Protein AF-0000000068982075 (afdb_homodimer)

pLDDT: mean 95.76, std 4.37, range [73.31, 98.88]

Organism: NCBI:txid743974

Solvent-accessible surface area (backbone atoms only — not comparable to full-atom values): 13706 Å² total; per-residue (Å²): 121,46,76,77,44,75,42,38,13,41,17,34,56,23,47,74,20,39,30,35,41,74,84,48,91,55,70,41,48,26,29,50,85,87,65,81,60,88,57,46,32,39,59,53,31,46,15,40,20,41,16,30,41,42,40,40,28,36,53,56,48,28,58,76,68,72,50,64,58,50,59,39,24,36,15,35,29,31,40,28,37,45,83,92,74,38,48,41,51,34,36,36,41,38,38,39,34,27,80,55,86,73,53,71,66,58,50,49,52,51,53,56,52,21,49,72,45,12,40,62,44,50,28,22,59,94,52,34,61,66,47,78,49,68,49,76,96,121,45,76,77,46,76,40,38,12,42,18,33,56,22,46,73,19,39,29,36,41,73,84,49,91,55,69,41,47,27,29,51,85,88,65,81,61,88,56,45,32,38,60,54,30,46,15,41,19,40,16,30,40,42,41,40,28,38,54,55,47,29,58,77,68,74,50,64,57,50,58,38,24,34,15,35,28,31,40,28,38,46,85,92,75,39,49,42,52,34,36,36,40,39,38,39,35,26,81,54,86,72,53,69,68,56,52,48,51,51,53,57,53,20,48,70,45,11,40,61,44,49,29,23,57,94,52,35,60,66,47,80,49,69,48,78,96

Sequence (274 aa):
MAQIYSTTATAIGARNGTASLSDNATTFNLVSPGSGKDGVNPEQLFAVGYGACFDGALGLVKKAEGASFDSEVQVTINLSKEGDDNFFLSGNIHVIAKNTDIDADTLTRIVEKTHHVCPYSKAVAGNVDITLSSEIQMAQIYSTTATAIGARNGTASLSDNATTFNLVSPGSGKDGVNPEQLFAVGYGACFDGALGLVKKAEGASFDSEVQVTINLSKEGDDNFFLSGNIHVIAKNTDIDADTLTRIVEKTHHVCPYSKAVAGNVDITLSSEIQ

Foldseek 3Di:
DDDDDDWDKDWDDAQQTKMAIDVDGDMFGHHDPPPPDPTDYPQRVLFVVQQVLLVVLLVVLCVVVVWDWDKDKGKHKDWDDDPDPRIAIEIEIEIETEDTDDDQVVVVVSSVVSLVRGPSSVVCPPPYHYYYYYDYD/DDDDDDWDKDWDDAQQTKMAIDVDGDMFGHHDPPPPDPTDYPQRVLFVVQQVLLVVLLVVLCVVVVWDWDKDKGKHKDWDDDPDPRIAIEIEIEIETEDTDDDQVVVVVSSVVSLVRGPSSVVCPPPYHYYYYYDYD

InterPro domains:
  IPR003718 OsmC/Ohr conserved domain [PF02566] (37-132)
  IPR015946 K homology domain-like, alpha/beta [G3DSA:3.30.300.20] (1-136)
  IPR019953 Organic hydroperoxide resistance protein famiy [PTHR33797] (1-134)
  IPR019953 Organic hydroperoxide resistance protein famiy [TIGR03561] (4-133)
  IPR036102 OsmC/Ohr superfamily [SSF82784] (1-135)

Structure (mmCIF, N/CA/C/O backbone):
data_AF-0000000068982075-model_v1
#
loop_
_entity.id
_entity.type
_entity.pdbx_description
1 polymer 'OsmC family protein'
#
loop_
_atom_site.group_PDB
_atom_site.id
_atom_site.type_symbol
_atom_site.label_atom_id
_atom_site.label_alt_id
_atom_site.label_comp_id
_atom_site.label_asym_id
_atom_site.label_entity_id
_atom_site.label_seq_id
_atom_site.pdbx_PDB_ins_code
_atom_site.Cartn_x
_atom_site.Cartn_y
_atom_site.Cartn_z
_atom_site.occupancy
_atom_site.B_iso_or_equiv
_atom_site.auth_seq_id
_atom_site.auth_comp_id
_atom_site.auth_asym_id
_atom_site.auth_atom_id
_atom_site.pdbx_PDB_model_num
ATOM 1 N N . MET A 1 1 ? 21.766 -5.512 5.773 1 73.31 1 MET A N 1
ATOM 2 C CA . MET A 1 1 ? 20.594 -5.105 4.988 1 73.31 1 MET A CA 1
ATOM 3 C C . MET A 1 1 ? 20.969 -4.059 3.951 1 73.31 1 MET A C 1
ATOM 5 O O . MET A 1 1 ? 21.656 -3.076 4.27 1 73.31 1 MET A O 1
ATOM 9 N N . ALA A 1 2 ? 20.844 -4.477 2.711 1 87.62 2 ALA A N 1
ATOM 10 C CA . ALA A 1 2 ? 21.203 -3.545 1.642 1 87.62 2 ALA A CA 1
ATOM 11 C C . ALA A 1 2 ? 19.953 -2.939 1.003 1 87.62 2 ALA A C 1
ATOM 13 O O . ALA A 1 2 ? 19.016 -3.66 0.652 1 87.62 2 ALA A O 1
ATOM 14 N N . GLN A 1 3 ? 19.906 -1.597 0.946 1 93.19 3 GLN A N 1
ATOM 15 C CA . GLN A 1 3 ? 18.844 -0.908 0.219 1 93.19 3 GLN A CA 1
ATOM 16 C C . GLN A 1 3 ? 19.016 -1.07 -1.289 1 93.19 3 GLN A C 1
ATOM 18 O O . GLN A 1 3 ? 20.031 -0.66 -1.851 1 93.19 3 GLN A O 1
ATOM 23 N N . ILE A 1 4 ? 18.031 -1.597 -1.982 1 93.56 4 ILE A N 1
ATOM 24 C CA . ILE A 1 4 ? 18.219 -1.893 -3.398 1 93.56 4 ILE A CA 1
ATOM 25 C C . ILE A 1 4 ? 17.344 -0.955 -4.238 1 93.56 4 ILE A C 1
ATOM 27 O O . ILE A 1 4 ? 17.547 -0.833 -5.449 1 93.56 4 ILE A O 1
ATOM 31 N N . TYR A 1 5 ? 16.469 -0.315 -3.619 1 96.31 5 TYR A N 1
ATOM 32 C CA . TYR A 1 5 ? 15.617 0.635 -4.336 1 96.31 5 TYR A CA 1
ATOM 33 C C . TYR A 1 5 ? 14.992 1.639 -3.375 1 96.31 5 TYR A C 1
ATOM 35 O O . TYR A 1 5 ? 14.75 1.325 -2.207 1 96.31 5 TYR A O 1
ATOM 43 N N . SER A 1 6 ? 14.758 2.916 -3.898 1 97.56 6 SER A N 1
ATOM 44 C CA . SER A 1 6 ? 14.086 3.961 -3.133 1 97.56 6 SER A CA 1
ATOM 45 C C . SER A 1 6 ? 13.234 4.852 -4.035 1 97.56 6 SER A C 1
ATOM 47 O O . SER A 1 6 ? 13.633 5.168 -5.156 1 97.56 6 SER A O 1
ATOM 49 N N . THR A 1 7 ? 12.133 5.238 -3.521 1 97.81 7 THR A N 1
ATOM 50 C CA . THR A 1 7 ? 11.258 6.172 -4.219 1 97.81 7 THR A CA 1
ATOM 51 C C . THR A 1 7 ? 10.562 7.105 -3.232 1 97.81 7 THR A C 1
ATOM 53 O O . THR A 1 7 ? 10.398 6.762 -2.059 1 97.81 7 THR A O 1
ATOM 56 N N . THR A 1 8 ? 10.164 8.289 -3.715 1 98.44 8 THR A N 1
ATOM 57 C CA . THR A 1 8 ? 9.461 9.258 -2.883 1 98.44 8 THR A CA 1
ATOM 58 C C . THR A 1 8 ? 8.227 9.789 -3.598 1 98.44 8 THR A C 1
ATOM 60 O O . THR A 1 8 ? 8.289 10.148 -4.777 1 98.44 8 THR A O 1
ATOM 63 N N . ALA A 1 9 ? 7.176 9.789 -2.885 1 98.5 9 ALA A N 1
ATOM 64 C CA . ALA A 1 9 ? 5.934 10.406 -3.354 1 98.5 9 ALA A CA 1
ATOM 65 C C . ALA A 1 9 ? 5.605 11.664 -2.549 1 98.5 9 ALA A C 1
ATOM 67 O O . ALA A 1 9 ? 5.875 11.719 -1.346 1 98.5 9 ALA A O 1
ATOM 68 N N . THR A 1 10 ? 5.016 12.625 -3.209 1 98.62 10 THR A N 1
ATOM 69 C CA . THR A 1 10 ? 4.492 13.82 -2.561 1 98.62 10 THR A CA 1
ATOM 70 C C . THR A 1 10 ? 2.984 13.93 -2.766 1 98.62 10 THR A C 1
ATOM 72 O O . THR A 1 10 ? 2.51 13.969 -3.902 1 98.62 10 THR A O 1
ATOM 75 N N . ALA A 1 11 ? 2.285 13.961 -1.704 1 98.25 11 ALA A N 1
ATOM 7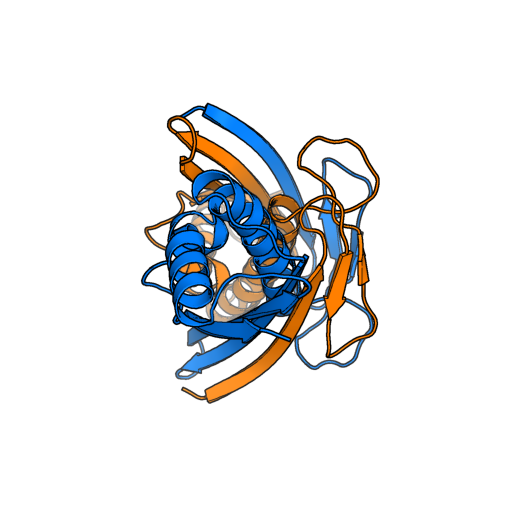6 C CA . ALA A 1 11 ? 0.83 14.086 -1.746 1 98.25 11 ALA A CA 1
ATOM 77 C C . ALA A 1 11 ? 0.378 15.438 -1.193 1 98.25 11 ALA A C 1
ATOM 79 O O . ALA A 1 11 ? 0.852 15.875 -0.143 1 98.25 11 ALA A O 1
ATOM 80 N N . ILE A 1 12 ? -0.528 16.031 -1.883 1 97 12 ILE A N 1
ATOM 81 C CA . ILE A 1 12 ? -1.128 17.312 -1.492 1 97 12 ILE A CA 1
ATOM 82 C C . ILE A 1 12 ? -2.641 17.25 -1.691 1 97 12 ILE A C 1
ATOM 84 O O . ILE A 1 12 ? -3.117 16.812 -2.744 1 97 12 ILE A O 1
ATOM 88 N N . GLY A 1 13 ? -3.359 17.594 -0.656 1 93.75 13 GLY A N 1
ATOM 89 C CA . GLY A 1 13 ? -4.797 17.766 -0.812 1 93.75 13 GLY A CA 1
ATOM 90 C C . GLY A 1 13 ? -5.574 16.5 -0.494 1 93.75 13 GLY A C 1
ATOM 91 O O . GLY A 1 13 ? -6.75 16.391 -0.849 1 93.75 13 GLY A O 1
ATOM 92 N N . ALA A 1 14 ? -4.938 15.562 0.055 1 88 14 ALA A N 1
ATOM 93 C CA . ALA A 1 14 ? -5.543 14.32 0.537 1 88 14 ALA A CA 1
ATOM 94 C C . ALA A 1 14 ? -6.461 13.711 -0.519 1 88 14 ALA A C 1
ATOM 96 O O . ALA A 1 14 ? -6.051 13.508 -1.663 1 88 14 ALA A O 1
ATOM 97 N N . ARG A 1 15 ? -7.723 13.5 -0.192 1 82.81 15 ARG A N 1
ATOM 98 C CA . ARG A 1 15 ? -8.664 12.734 -1.007 1 82.81 15 ARG A CA 1
ATOM 99 C C . ARG A 1 15 ? -9.242 13.586 -2.125 1 82.81 15 ARG A C 1
ATOM 101 O O . ARG A 1 15 ? -10.047 13.109 -2.93 1 82.81 15 ARG A O 1
ATOM 108 N N . ASN A 1 16 ? -8.852 14.773 -2.182 1 86.25 16 ASN A N 1
ATOM 109 C CA . ASN A 1 16 ? -9.203 15.664 -3.283 1 86.25 16 ASN A CA 1
ATOM 110 C C . ASN A 1 16 ? -7.965 16.312 -3.893 1 86.25 16 ASN A C 1
ATOM 112 O O . ASN A 1 16 ? -8.023 17.453 -4.348 1 86.25 16 ASN A O 1
ATOM 116 N N . GLY A 1 17 ? -6.945 15.633 -3.783 1 96 17 GLY A N 1
ATOM 117 C CA . GLY A 1 17 ? -5.672 16.219 -4.188 1 96 17 GLY A CA 1
ATOM 118 C C . GLY A 1 17 ? -4.957 15.391 -5.242 1 96 17 GLY A C 1
ATOM 119 O O . GLY A 1 17 ? -5.594 14.773 -6.098 1 96 17 GLY A O 1
ATOM 120 N N . THR A 1 18 ? -3.662 15.617 -5.242 1 97.5 18 THR A N 1
ATOM 121 C CA . THR A 1 18 ? -2.793 14.93 -6.191 1 97.5 18 THR A CA 1
ATOM 122 C C . THR A 1 18 ? -1.556 14.375 -5.484 1 97.5 18 THR A C 1
ATOM 124 O O . THR A 1 18 ? -1.225 14.805 -4.379 1 97.5 18 THR A O 1
ATOM 127 N N . ALA A 1 19 ? -1.008 13.391 -6.086 1 97.81 19 ALA A N 1
ATOM 128 C CA . ALA A 1 19 ? 0.291 12.875 -5.664 1 97.81 19 ALA A CA 1
ATOM 129 C C . ALA A 1 19 ? 1.226 12.695 -6.855 1 97.81 19 ALA A C 1
ATOM 131 O O . ALA A 1 19 ? 0.774 12.422 -7.973 1 97.81 19 ALA A O 1
ATOM 132 N N . SER A 1 20 ? 2.494 12.883 -6.59 1 97.62 20 SER A N 1
ATOM 133 C CA . SER A 1 20 ? 3.5 12.727 -7.637 1 97.62 20 SER A CA 1
ATOM 134 C C . SER A 1 20 ? 4.699 11.93 -7.133 1 97.62 20 SER A C 1
ATOM 136 O O . SER A 1 20 ? 4.965 11.891 -5.93 1 97.62 20 SER A O 1
ATOM 138 N N . LEU A 1 21 ? 5.375 11.344 -8.062 1 96.75 21 LEU A N 1
ATOM 139 C CA . LEU A 1 21 ? 6.59 10.594 -7.766 1 96.75 21 LEU A CA 1
ATOM 140 C C . LEU A 1 21 ? 7.832 11.406 -8.125 1 96.75 21 LEU A C 1
ATOM 142 O O . LEU A 1 21 ? 7.828 12.148 -9.102 1 96.75 21 LEU A O 1
ATOM 146 N N . SER A 1 22 ? 8.867 11.227 -7.387 1 92.69 22 SER A N 1
ATOM 147 C CA . SER A 1 22 ? 10.102 11.961 -7.637 1 92.69 22 SER A CA 1
ATOM 148 C C . SER A 1 22 ? 10.938 11.289 -8.719 1 92.69 22 SER A C 1
ATOM 150 O O . SER A 1 22 ? 11.758 11.938 -9.375 1 92.69 22 SER A O 1
ATOM 152 N N . ASP A 1 23 ? 10.789 9.992 -8.836 1 90.69 23 ASP A N 1
ATOM 153 C CA . ASP A 1 23 ? 11.727 9.242 -9.672 1 90.69 23 ASP A CA 1
ATOM 154 C C . ASP A 1 23 ? 11.125 8.953 -11.047 1 90.69 23 ASP A C 1
ATOM 156 O O . ASP A 1 23 ? 11.742 8.297 -11.883 1 90.69 23 ASP A O 1
ATOM 160 N N . ASN A 1 24 ? 9.922 9.422 -11.258 1 84.19 24 ASN A N 1
ATOM 161 C CA . ASN A 1 24 ? 9.344 9.461 -12.602 1 84.19 24 ASN A CA 1
ATOM 162 C C . ASN A 1 24 ? 8.289 10.547 -12.727 1 84.19 24 ASN A C 1
ATOM 164 O O . ASN A 1 24 ? 8.016 11.273 -11.773 1 84.19 24 ASN A O 1
ATOM 168 N N . ALA A 1 25 ? 7.703 10.805 -13.852 1 83.19 25 ALA A N 1
ATOM 169 C CA . ALA A 1 25 ? 6.828 11.945 -14.109 1 83.19 25 ALA A CA 1
ATOM 170 C C . ALA A 1 25 ? 5.367 11.594 -13.836 1 83.19 25 ALA A C 1
ATOM 172 O O . ALA A 1 25 ? 4.461 12.336 -14.211 1 83.19 25 ALA A O 1
ATOM 173 N N . THR A 1 26 ? 5.164 10.523 -13.172 1 91.62 26 THR A N 1
ATOM 174 C CA . THR A 1 26 ? 3.789 10.07 -12.969 1 91.62 26 THR A CA 1
ATOM 175 C C . THR A 1 26 ? 3.117 10.875 -11.859 1 91.62 26 THR A C 1
ATOM 177 O O . THR A 1 26 ? 3.723 11.141 -10.812 1 91.62 26 THR A O 1
ATOM 180 N N . THR A 1 27 ? 1.917 11.289 -12.148 1 95.31 27 THR A N 1
ATOM 181 C CA . THR A 1 27 ? 1.056 11.961 -11.188 1 95.31 27 THR A CA 1
ATOM 182 C C . THR A 1 27 ? -0.263 11.211 -11.023 1 95.31 27 THR A C 1
ATOM 184 O O . THR A 1 27 ? -0.741 10.578 -11.961 1 95.31 27 THR A O 1
ATOM 187 N N . PHE A 1 28 ? -0.78 11.32 -9.852 1 96.69 28 PHE A N 1
ATOM 188 C CA . PHE A 1 28 ? -2.035 10.656 -9.523 1 96.69 28 PHE A CA 1
ATOM 189 C C . PHE A 1 28 ? -3.078 11.656 -9.055 1 96.69 28 PHE A C 1
ATOM 191 O O . PHE A 1 28 ? -2.809 12.477 -8.172 1 96.69 28 PHE A O 1
ATOM 198 N N . ASN A 1 29 ? -4.238 11.586 -9.711 1 96.75 29 ASN A N 1
ATOM 199 C CA . ASN A 1 29 ? -5.402 12.242 -9.125 1 96.75 29 ASN A CA 1
ATOM 200 C C . ASN A 1 29 ? -5.992 11.43 -7.977 1 96.75 29 ASN A C 1
ATOM 202 O O . ASN A 1 29 ? -6.324 10.258 -8.148 1 96.75 29 ASN A O 1
ATOM 206 N N . LEU A 1 30 ? -6.082 12.07 -6.863 1 96.88 30 LEU A N 1
ATOM 207 C CA . LEU A 1 30 ? -6.582 11.367 -5.684 1 96.88 30 LEU A CA 1
ATOM 208 C C . LEU A 1 30 ? -8.047 11.719 -5.426 1 96.88 30 LEU A C 1
ATOM 210 O O . LEU A 1 30 ? -8.43 12.891 -5.48 1 96.88 30 LEU A O 1
ATOM 214 N N . VAL A 1 31 ? -8.812 10.68 -5.133 1 95.69 31 VAL A N 1
ATOM 215 C CA . VAL A 1 31 ? -10.234 10.883 -4.883 1 95.69 31 VAL A CA 1
ATOM 216 C C . VAL A 1 31 ? -10.672 10.039 -3.689 1 95.69 31 VAL A C 1
ATOM 218 O O . VAL A 1 31 ? -9.984 9.094 -3.301 1 95.69 31 VAL A O 1
ATOM 221 N N . SER A 1 32 ? -11.789 10.352 -3.084 1 94.56 32 SER A N 1
ATOM 222 C CA . SER A 1 32 ? -12.32 9.617 -1.941 1 94.56 32 SER A CA 1
ATOM 223 C C . SER A 1 32 ? -12.812 8.234 -2.355 1 94.56 32 SER A C 1
ATOM 225 O O . SER A 1 32 ? -13.383 8.07 -3.438 1 94.56 32 SER A O 1
ATOM 227 N N . PRO A 1 33 ? -12.656 7.309 -1.472 1 92.62 33 PRO A N 1
ATOM 228 C CA . PRO A 1 33 ? -13.234 5.992 -1.757 1 92.62 33 PRO A CA 1
ATOM 229 C C . PRO A 1 33 ? -14.734 6.059 -2.064 1 92.62 33 PRO A C 1
ATOM 231 O O . PRO A 1 33 ? -15.484 6.711 -1.338 1 92.62 33 PRO A O 1
ATOM 234 N N . GLY A 1 34 ? -15.102 5.418 -3.174 1 89.69 34 GLY A N 1
ATOM 235 C CA . GLY A 1 34 ? -16.516 5.316 -3.516 1 89.69 34 GLY A CA 1
ATOM 236 C C . GLY A 1 34 ? -17.062 6.578 -4.152 1 89.69 34 GLY A C 1
ATOM 237 O O . GLY A 1 34 ? -18.266 6.684 -4.387 1 89.69 34 GLY A O 1
ATOM 238 N N . SER A 1 35 ? -16.281 7.539 -4.441 1 90.06 35 SER A N 1
ATOM 239 C CA . SER A 1 35 ? -16.75 8.82 -4.941 1 90.06 35 SER A CA 1
ATOM 240 C C . SER A 1 35 ? -17.234 8.703 -6.383 1 90.06 35 SER A C 1
ATOM 242 O O . SER A 1 35 ? -18.016 9.547 -6.859 1 90.06 35 SER A O 1
ATOM 244 N N . GLY A 1 36 ? -16.703 7.707 -7.086 1 87.06 36 GLY A N 1
ATOM 245 C CA . GLY A 1 36 ? -17.031 7.547 -8.492 1 87.06 36 GLY A CA 1
ATOM 246 C C . GLY A 1 36 ? -16.297 8.508 -9.398 1 87.06 36 GLY A C 1
ATOM 247 O O . GLY A 1 36 ? -16.453 8.469 -10.617 1 87.06 36 GLY A O 1
ATOM 248 N N . LYS A 1 37 ? -15.547 9.383 -8.82 1 90.88 37 LYS A N 1
ATOM 249 C CA . LYS A 1 37 ? -14.773 10.336 -9.594 1 90.88 37 LYS A CA 1
ATOM 250 C C . LYS A 1 37 ? -13.547 9.68 -10.219 1 90.88 37 LYS A C 1
ATOM 252 O O . LYS A 1 37 ? -13.109 8.617 -9.766 1 90.88 37 LYS A O 1
ATOM 257 N N . ASP A 1 38 ? -13.086 10.359 -11.266 1 92.06 38 ASP A N 1
ATOM 258 C CA . ASP A 1 38 ? -11.875 9.859 -11.914 1 92.06 38 ASP A CA 1
ATOM 259 C C . ASP A 1 38 ? -10.648 10.062 -11.031 1 92.06 38 ASP A C 1
ATOM 261 O O . ASP A 1 38 ? -10.406 11.172 -10.547 1 92.06 38 ASP A O 1
ATOM 265 N N . GLY A 1 39 ? -9.938 9.031 -10.82 1 95 39 GLY A N 1
ATOM 266 C CA . GLY A 1 39 ? -8.773 9.039 -9.961 1 95 39 GLY A CA 1
ATOM 267 C C . GLY A 1 39 ? -8.617 7.758 -9.156 1 95 39 GLY A C 1
ATOM 268 O O . GLY A 1 39 ? -9.266 6.754 -9.453 1 95 39 GLY A O 1
ATOM 269 N N . VAL A 1 40 ? -7.684 7.809 -8.242 1 96.5 40 VAL A N 1
ATOM 270 C CA . VAL A 1 40 ? -7.426 6.629 -7.426 1 96.5 40 VAL A CA 1
ATOM 271 C C . VAL A 1 40 ? -7.395 7.023 -5.949 1 96.5 40 VAL A C 1
ATOM 273 O O . VAL A 1 40 ? -7.301 8.211 -5.617 1 96.5 40 VAL A O 1
ATOM 276 N N . ASN A 1 41 ? -7.582 6.074 -5.102 1 96.94 41 ASN A N 1
ATOM 277 C CA . ASN A 1 41 ? -7.508 6.266 -3.658 1 96.94 41 ASN A CA 1
ATOM 278 C C . ASN A 1 41 ? -6.527 5.289 -3.014 1 96.94 41 ASN A C 1
ATOM 280 O O . ASN A 1 41 ? -6.02 4.383 -3.676 1 96.94 41 ASN A O 1
ATOM 284 N N . PRO A 1 42 ? -6.195 5.496 -1.746 1 97.44 42 PRO A N 1
ATOM 285 C CA . PRO A 1 42 ? -5.164 4.684 -1.093 1 97.44 42 PRO A CA 1
ATOM 286 C C . PRO A 1 42 ? -5.492 3.191 -1.112 1 97.44 42 PRO A C 1
ATOM 288 O O . PRO A 1 42 ? -4.598 2.363 -1.299 1 97.44 42 PRO A O 1
ATOM 291 N N . GLU A 1 43 ? -6.734 2.811 -0.928 1 97.69 43 GLU A N 1
ATOM 292 C CA . GLU A 1 43 ? -7.117 1.4 -0.906 1 97.69 43 GLU A CA 1
ATOM 293 C C . GLU A 1 43 ? -6.883 0.745 -2.264 1 97.69 43 GLU A C 1
ATOM 295 O O . GLU A 1 43 ? -6.395 -0.386 -2.338 1 97.69 43 GLU A O 1
ATOM 300 N N . GLN A 1 44 ? -7.242 1.471 -3.326 1 98 44 GLN A N 1
ATOM 301 C CA . GLN A 1 44 ? -7 0.981 -4.68 1 98 44 GLN A CA 1
ATOM 302 C C . GLN A 1 44 ? -5.508 0.811 -4.945 1 98 44 GLN A C 1
ATOM 304 O O . GLN A 1 44 ? -5.082 -0.208 -5.492 1 98 44 GLN A O 1
ATOM 309 N N . LEU A 1 45 ? -4.738 1.799 -4.59 1 97.88 45 LEU A N 1
ATOM 310 C CA . LEU A 1 45 ? -3.293 1.746 -4.785 1 97.88 45 LEU A CA 1
ATOM 311 C C . LEU A 1 45 ? -2.678 0.607 -3.98 1 97.88 45 LEU A C 1
ATOM 313 O O . LEU A 1 45 ? -1.738 -0.047 -4.438 1 97.88 45 LEU A O 1
ATOM 317 N N . PHE A 1 46 ? -3.176 0.34 -2.77 1 98.56 46 PHE A N 1
ATOM 318 C CA . PHE A 1 46 ? -2.729 -0.782 -1.953 1 98.56 46 PHE A CA 1
ATOM 319 C C . PHE A 1 46 ? -3.012 -2.107 -2.652 1 98.56 46 PHE A C 1
ATOM 321 O O . PHE A 1 46 ? -2.145 -2.98 -2.709 1 98.56 46 PHE A O 1
ATOM 328 N N . ALA A 1 47 ? -4.219 -2.227 -3.217 1 98.62 47 ALA A N 1
ATOM 329 C CA . ALA A 1 47 ? -4.609 -3.459 -3.9 1 98.62 47 ALA A CA 1
ATOM 330 C C . ALA A 1 47 ? -3.719 -3.721 -5.113 1 98.62 47 ALA A C 1
ATOM 332 O O . ALA A 1 47 ? -3.232 -4.836 -5.301 1 98.62 47 ALA A O 1
ATOM 333 N N . VAL A 1 48 ? -3.506 -2.703 -5.902 1 98.12 48 VAL A N 1
ATOM 334 C CA . VAL A 1 48 ? -2.705 -2.84 -7.117 1 98.12 48 VAL A CA 1
ATOM 335 C C . VAL A 1 48 ? -1.263 -3.182 -6.75 1 98.12 48 VAL A C 1
ATOM 337 O O . VAL A 1 48 ? -0.677 -4.113 -7.309 1 98.12 48 VAL A O 1
ATOM 340 N N . GLY A 1 49 ? -0.69 -2.434 -5.816 1 97.94 49 GLY A N 1
ATOM 341 C CA . GLY A 1 49 ? 0.679 -2.684 -5.395 1 97.94 49 GLY A CA 1
ATOM 342 C C . GLY A 1 49 ? 0.882 -4.07 -4.812 1 97.94 49 GLY A C 1
ATOM 343 O O . GLY A 1 49 ? 1.854 -4.754 -5.148 1 97.94 49 GLY A O 1
ATOM 344 N N . TYR A 1 50 ? -0.08 -4.484 -3.984 1 98.62 50 TYR A N 1
ATOM 345 C CA . TYR A 1 50 ? -0.017 -5.805 -3.363 1 98.62 50 TYR A CA 1
ATOM 346 C C . TYR A 1 50 ? -0.088 -6.906 -4.414 1 98.62 50 TYR A C 1
ATOM 348 O O . TYR A 1 50 ? 0.711 -7.844 -4.391 1 98.62 50 TYR A O 1
ATOM 356 N N . GLY A 1 51 ? -1.021 -6.766 -5.312 1 98.5 51 GLY A N 1
ATOM 357 C CA . GLY A 1 51 ? -1.131 -7.75 -6.375 1 98.5 51 GLY A CA 1
ATOM 358 C C . GLY A 1 51 ? 0.147 -7.902 -7.18 1 98.5 51 GLY A C 1
ATOM 359 O O . GLY A 1 51 ? 0.584 -9.023 -7.453 1 98.5 51 GLY A O 1
ATOM 360 N N . ALA A 1 52 ? 0.708 -6.805 -7.578 1 97.62 52 ALA A N 1
ATOM 361 C CA . ALA A 1 52 ? 1.942 -6.812 -8.359 1 97.62 52 ALA A CA 1
ATOM 362 C C . ALA A 1 52 ? 3.09 -7.434 -7.562 1 97.62 52 ALA A C 1
ATOM 364 O O . ALA A 1 52 ? 3.85 -8.25 -8.094 1 97.62 52 ALA A O 1
ATOM 365 N N . CYS A 1 53 ? 3.242 -7 -6.316 1 97.56 53 CYS A N 1
ATOM 366 C CA . CYS A 1 53 ? 4.301 -7.516 -5.453 1 97.56 53 CYS A CA 1
ATOM 367 C C . CYS A 1 53 ? 4.156 -9.023 -5.258 1 97.56 53 CYS A C 1
ATOM 369 O O . CYS A 1 53 ? 5.141 -9.758 -5.332 1 97.56 53 CYS A O 1
ATOM 371 N N . PHE A 1 54 ? 2.939 -9.453 -4.949 1 98.44 54 PHE A N 1
ATOM 372 C CA . PHE A 1 54 ? 2.664 -10.867 -4.73 1 98.44 54 PHE A CA 1
ATOM 373 C C . PHE A 1 54 ? 2.996 -11.688 -5.973 1 98.44 54 PHE A C 1
ATOM 375 O O . PHE A 1 54 ? 3.596 -12.758 -5.871 1 98.44 54 PHE A O 1
ATOM 382 N N . ASP A 1 55 ? 2.58 -11.188 -7.078 1 98 55 ASP A N 1
ATOM 383 C CA . ASP A 1 55 ? 2.846 -11.898 -8.328 1 98 55 ASP A CA 1
ATOM 384 C C . ASP A 1 55 ? 4.348 -12.023 -8.578 1 98 55 ASP A C 1
ATOM 386 O O . ASP A 1 55 ? 4.82 -13.055 -9.047 1 98 55 ASP A O 1
ATOM 390 N N . GLY A 1 56 ? 5.09 -10.945 -8.305 1 95.81 56 GLY A N 1
ATOM 391 C CA . GLY A 1 56 ? 6.539 -11.031 -8.383 1 95.81 56 GLY A CA 1
ATOM 392 C C . GLY A 1 56 ? 7.129 -12.07 -7.453 1 95.81 56 GLY A C 1
ATOM 393 O O . GLY A 1 56 ? 7.992 -12.859 -7.855 1 95.81 56 GLY A O 1
ATOM 394 N N . ALA A 1 57 ? 6.715 -12.047 -6.227 1 95.81 57 ALA A N 1
ATOM 395 C CA . ALA A 1 57 ? 7.168 -13.031 -5.246 1 95.81 57 ALA A CA 1
ATOM 396 C C . ALA A 1 57 ? 6.797 -14.445 -5.676 1 95.81 57 ALA A C 1
ATOM 398 O O . ALA A 1 57 ? 7.559 -15.391 -5.453 1 95.81 57 ALA A O 1
ATOM 399 N N . LEU A 1 58 ? 5.566 -14.562 -6.262 1 97.25 58 LEU A N 1
ATOM 400 C CA . LEU A 1 58 ? 5.141 -15.852 -6.797 1 97.25 58 LEU A CA 1
ATOM 401 C C . LEU A 1 58 ? 6.156 -16.391 -7.805 1 97.25 58 LEU A C 1
ATOM 403 O O . LEU A 1 58 ? 6.461 -17.578 -7.812 1 97.25 58 LEU A O 1
ATOM 407 N N . GLY A 1 59 ? 6.621 -15.5 -8.672 1 94.88 59 GLY A N 1
ATOM 408 C CA . GLY A 1 59 ? 7.648 -15.898 -9.617 1 94.88 59 GLY A CA 1
ATOM 409 C C . GLY A 1 59 ? 8.875 -16.5 -8.953 1 94.88 59 GLY A C 1
ATOM 410 O O . GLY A 1 59 ? 9.398 -17.516 -9.414 1 94.88 59 GLY A O 1
ATOM 411 N N . LEU A 1 60 ? 9.32 -15.906 -7.887 1 93.69 60 LEU A N 1
ATOM 412 C CA . LEU A 1 60 ? 10.484 -16.391 -7.148 1 93.69 60 LEU A CA 1
ATOM 413 C C . LEU A 1 60 ? 10.211 -17.75 -6.523 1 93.69 60 LEU A C 1
ATOM 415 O O . LEU A 1 60 ? 11.039 -18.656 -6.602 1 93.69 60 LEU A O 1
ATOM 419 N N . VAL A 1 61 ? 9.062 -17.891 -5.949 1 96.44 61 VAL A N 1
ATOM 420 C CA . VAL A 1 61 ? 8.719 -19.125 -5.246 1 96.44 61 VAL A CA 1
ATOM 421 C C . VAL A 1 61 ? 8.516 -20.25 -6.254 1 96.44 61 VAL A C 1
ATOM 423 O O . VAL A 1 61 ? 8.953 -21.375 -6.027 1 96.44 61 VAL A O 1
ATOM 426 N N . LYS A 1 62 ? 7.836 -19.922 -7.395 1 96.12 62 LYS A N 1
ATOM 427 C CA . LYS A 1 62 ? 7.664 -20.906 -8.461 1 96.12 62 LYS A CA 1
ATOM 428 C C . LYS A 1 62 ? 9.008 -21.484 -8.898 1 96.12 62 LYS A C 1
ATOM 430 O O . LYS A 1 62 ? 9.156 -22.703 -9.031 1 96.12 62 LYS A O 1
ATOM 435 N N . LYS A 1 63 ? 9.883 -20.578 -9.117 1 93.75 63 LYS A N 1
ATOM 436 C CA . LYS A 1 63 ? 11.203 -20.984 -9.57 1 93.75 63 LYS A CA 1
ATOM 437 C C . LYS A 1 63 ? 11.891 -21.875 -8.539 1 93.75 63 LYS A C 1
ATOM 439 O O . LYS A 1 63 ? 12.445 -22.922 -8.891 1 93.75 63 LYS A O 1
ATOM 444 N N . ALA A 1 64 ? 11.867 -21.531 -7.328 1 94.19 64 ALA A N 1
ATOM 445 C CA . ALA A 1 64 ? 12.5 -22.281 -6.246 1 94.19 64 ALA A CA 1
ATOM 446 C C . ALA A 1 64 ? 11.883 -23.672 -6.105 1 94.19 64 ALA A C 1
ATOM 448 O O . ALA A 1 64 ? 12.562 -24.625 -5.738 1 94.19 64 ALA A O 1
ATOM 449 N N . GLU A 1 65 ? 10.609 -23.781 -6.453 1 95 65 GLU A N 1
ATOM 450 C CA . GLU A 1 65 ? 9.875 -25.031 -6.266 1 95 65 GLU A CA 1
ATOM 451 C C . GLU A 1 65 ? 9.836 -25.844 -7.555 1 95 65 GLU A C 1
ATOM 453 O O . GLU A 1 65 ? 9.266 -26.938 -7.586 1 95 65 GLU A O 1
ATOM 458 N N . GLY A 1 66 ? 10.344 -25.297 -8.633 1 96.12 66 GLY A N 1
ATOM 459 C CA . GLY A 1 66 ? 10.336 -25.984 -9.914 1 96.12 66 GLY A CA 1
ATOM 460 C C . GLY A 1 66 ? 8.945 -26.078 -10.523 1 96.12 66 GLY A C 1
ATOM 461 O O . GLY A 1 66 ? 8.633 -27.062 -11.203 1 96.12 66 GLY A O 1
ATOM 462 N N . ALA A 1 67 ? 8.109 -25.188 -10.188 1 96.88 67 ALA A N 1
ATOM 463 C CA . ALA A 1 67 ? 6.75 -25.141 -10.727 1 96.88 67 ALA A CA 1
ATOM 464 C C . ALA A 1 67 ? 6.629 -24.109 -11.836 1 96.88 67 ALA A C 1
ATOM 466 O O . ALA A 1 67 ? 7.387 -23.141 -11.867 1 96.88 67 ALA A O 1
ATOM 467 N N . SER A 1 68 ? 5.707 -24.391 -12.727 1 96.81 68 SER A N 1
ATOM 468 C CA . SER A 1 68 ? 5.457 -23.469 -13.828 1 96.81 68 SER A CA 1
ATOM 469 C C . SER A 1 68 ? 3.961 -23.281 -14.062 1 96.81 68 SER A C 1
ATOM 471 O O . SER A 1 68 ? 3.229 -24.25 -14.25 1 96.81 68 SER A O 1
ATOM 473 N N . PHE A 1 69 ? 3.498 -22.031 -14.031 1 97.44 69 PHE A N 1
ATOM 474 C CA . PHE A 1 69 ? 2.137 -21.672 -14.406 1 97.44 69 PHE A CA 1
ATOM 475 C C . PHE A 1 69 ? 2.031 -20.172 -14.656 1 97.44 69 PHE A C 1
ATOM 477 O O . PHE A 1 69 ? 2.844 -19.391 -14.148 1 97.44 69 PHE A O 1
ATOM 484 N N . ASP A 1 70 ? 1.096 -19.75 -15.508 1 96.81 70 ASP A N 1
ATOM 485 C CA . ASP A 1 70 ? 0.694 -18.359 -15.609 1 96.81 70 ASP A CA 1
ATOM 486 C C . ASP A 1 70 ? -0.179 -17.953 -14.43 1 96.81 70 ASP A C 1
ATOM 488 O O . ASP A 1 70 ? -1.056 -18.703 -14.008 1 96.81 70 ASP A O 1
ATOM 492 N N . SER A 1 71 ? 0.164 -16.828 -13.914 1 97.56 71 SER A N 1
ATOM 493 C CA . SER A 1 71 ? -0.587 -16.438 -12.727 1 97.56 71 SER A CA 1
ATOM 494 C C . SER A 1 71 ? -1.42 -15.188 -12.984 1 97.56 71 SER A C 1
ATOM 496 O O . SER A 1 71 ? -0.992 -14.289 -13.711 1 97.56 71 SER A O 1
ATOM 498 N N . GLU A 1 72 ? -2.553 -15.188 -12.484 1 98.31 72 GLU A N 1
ATOM 499 C CA . GLU A 1 72 ? -3.396 -14.031 -12.227 1 98.31 72 GLU A CA 1
ATOM 500 C C . GLU A 1 72 ? -3.625 -13.836 -10.727 1 98.31 72 GLU A C 1
ATOM 502 O O . GLU A 1 72 ? -4.086 -14.75 -10.047 1 98.31 72 GLU A O 1
ATOM 507 N N . VAL A 1 73 ? -3.234 -12.68 -10.219 1 98.81 73 VAL A N 1
ATOM 508 C CA . VA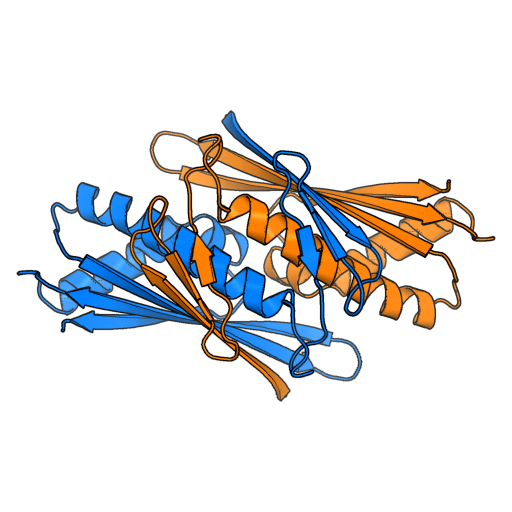L A 1 73 ? -3.377 -12.422 -8.789 1 98.81 73 VAL A CA 1
ATOM 509 C C . VAL A 1 73 ? -4.449 -11.352 -8.562 1 98.81 73 VAL A C 1
ATOM 511 O O . VAL A 1 73 ? -4.324 -10.227 -9.055 1 98.81 73 VAL A O 1
ATOM 514 N N . GLN A 1 74 ? -5.488 -11.727 -7.844 1 98.81 74 GLN A N 1
ATOM 515 C CA . GLN A 1 74 ? -6.547 -10.797 -7.461 1 98.81 74 GLN A CA 1
ATOM 516 C C . GLN A 1 74 ? -6.441 -10.422 -5.984 1 98.81 74 GLN A C 1
ATOM 518 O O . GLN A 1 74 ? -6.418 -11.297 -5.117 1 98.81 74 GLN A O 1
ATOM 523 N N . VAL A 1 75 ? -6.34 -9.188 -5.723 1 98.81 75 VAL A N 1
ATOM 524 C CA . VAL A 1 75 ? -6.258 -8.695 -4.348 1 98.81 75 VAL A CA 1
ATOM 525 C C . VAL A 1 75 ? -7.445 -7.781 -4.055 1 98.81 75 VAL A C 1
ATOM 527 O O . VAL A 1 75 ? -7.672 -6.797 -4.762 1 98.81 75 VAL A O 1
ATOM 530 N N . THR A 1 76 ? -8.188 -8.109 -3.064 1 98.88 76 THR A N 1
ATOM 531 C CA . THR A 1 76 ? -9.258 -7.262 -2.541 1 98.88 76 THR A CA 1
ATOM 532 C C . THR A 1 76 ? -8.812 -6.574 -1.25 1 98.88 76 THR A C 1
ATOM 534 O O . THR A 1 76 ? -8.258 -7.219 -0.358 1 98.88 76 THR A O 1
ATOM 537 N N . ILE A 1 77 ? -9 -5.301 -1.138 1 98.69 77 ILE A N 1
ATOM 538 C CA . ILE A 1 77 ? -8.711 -4.52 0.062 1 98.69 77 ILE A CA 1
ATOM 539 C C . ILE A 1 77 ? -9.992 -3.869 0.571 1 98.69 77 ILE A C 1
ATOM 541 O O . ILE A 1 77 ? -10.734 -3.26 -0.202 1 98.69 77 ILE A O 1
ATOM 545 N N . ASN A 1 78 ? -10.219 -4.066 1.81 1 98.19 78 ASN A N 1
ATOM 546 C CA . ASN A 1 78 ? -11.367 -3.475 2.496 1 98.19 78 ASN A CA 1
ATOM 547 C C . ASN A 1 78 ? -10.93 -2.404 3.492 1 98.19 78 ASN A C 1
ATOM 549 O O . ASN A 1 78 ? -9.938 -2.578 4.203 1 98.19 78 ASN A O 1
ATOM 553 N N . LEU A 1 79 ? -11.609 -1.356 3.471 1 97.56 79 LEU A N 1
ATOM 554 C CA . LEU A 1 79 ? -11.516 -0.36 4.531 1 97.56 79 LEU A CA 1
ATOM 555 C C . LEU A 1 79 ? -12.688 -0.486 5.5 1 97.56 79 LEU A C 1
ATOM 557 O O . LEU A 1 79 ? -13.852 -0.469 5.082 1 97.56 79 LEU A O 1
ATOM 561 N N . SER A 1 80 ? -12.344 -0.64 6.734 1 96.81 80 SER A N 1
ATOM 562 C CA . SER A 1 80 ? -13.367 -0.784 7.762 1 96.81 80 SER A CA 1
ATOM 563 C C . SER A 1 80 ? -13.195 0.254 8.867 1 96.81 80 SER A C 1
ATOM 565 O O . SER A 1 80 ? -12.133 0.866 8.984 1 96.81 80 SER A O 1
ATOM 567 N N . LYS A 1 81 ? -14.258 0.475 9.523 1 93.38 81 LYS A N 1
ATOM 568 C CA . LYS A 1 81 ? -14.258 1.453 10.609 1 93.38 81 LYS A CA 1
ATOM 569 C C . LYS A 1 81 ? -14.828 0.849 11.891 1 93.38 81 LYS A C 1
ATOM 571 O O . LYS A 1 81 ? -15.789 0.077 11.852 1 93.38 81 LYS A O 1
ATOM 576 N N . GLU A 1 82 ? -14.078 1.083 12.984 1 89.19 82 GLU A N 1
ATOM 577 C CA . GLU A 1 82 ? -14.57 0.775 14.328 1 89.19 82 GLU A CA 1
ATOM 578 C C . GLU A 1 82 ? -14.781 2.047 15.141 1 89.19 82 GLU A C 1
ATOM 580 O O . GLU A 1 82 ? -13.828 2.783 15.406 1 89.19 82 GLU A O 1
ATOM 585 N N . GLY A 1 83 ? -15.953 2.287 15.625 1 85.56 83 GLY A N 1
ATOM 586 C CA . GLY A 1 83 ? -16.234 3.555 16.281 1 85.56 83 GLY A CA 1
ATOM 587 C C . GLY A 1 83 ? -16.141 4.746 15.352 1 85.56 83 GLY A C 1
ATOM 588 O O . GLY A 1 83 ? -16.469 4.645 14.172 1 85.56 83 GLY A O 1
ATOM 589 N N . ASP A 1 84 ? -15.773 5.93 15.852 1 77.19 84 ASP A N 1
ATOM 590 C CA . ASP A 1 84 ? -15.875 7.152 15.062 1 77.19 84 ASP A CA 1
ATOM 591 C C . ASP A 1 84 ? -14.562 7.449 14.336 1 77.19 84 ASP A C 1
ATOM 593 O O . ASP A 1 84 ? -14.562 8.07 13.273 1 77.19 84 ASP A O 1
ATOM 597 N N . ASP A 1 85 ? -13.453 6.902 14.805 1 80.31 85 ASP A N 1
ATOM 598 C CA . ASP A 1 85 ? -12.211 7.402 14.227 1 80.31 85 ASP A CA 1
ATOM 599 C C . ASP A 1 85 ? -11.172 6.293 14.125 1 80.31 85 ASP A C 1
ATOM 601 O O . ASP A 1 85 ? -9.969 6.559 14.188 1 80.31 85 ASP A O 1
ATOM 605 N N . ASN A 1 86 ? -11.695 5.09 14.102 1 90.81 86 ASN A N 1
ATOM 606 C CA . ASN A 1 86 ? -10.766 3.967 14.016 1 90.81 86 ASN A CA 1
ATOM 607 C C . ASN A 1 86 ? -10.945 3.197 12.711 1 90.81 86 ASN A C 1
ATOM 609 O O . ASN A 1 86 ? -11.953 2.504 12.523 1 90.81 86 ASN A O 1
ATOM 613 N N . PHE A 1 87 ? -9.969 3.33 11.844 1 93.81 87 PHE A N 1
ATOM 614 C CA . PHE A 1 87 ? -10.016 2.713 10.523 1 93.81 87 PHE A CA 1
ATOM 615 C C . PHE A 1 87 ? -8.977 1.606 10.398 1 93.81 87 PHE A C 1
ATOM 617 O O . PHE A 1 87 ? -7.875 1.72 10.945 1 93.81 87 PHE A O 1
ATOM 624 N N . PHE A 1 88 ? -9.375 0.524 9.688 1 95.44 88 PHE A N 1
ATOM 625 C CA . PHE A 1 88 ? -8.461 -0.599 9.508 1 95.44 88 PHE A CA 1
ATOM 626 C C . PHE A 1 88 ? -8.633 -1.218 8.125 1 95.44 88 PHE A C 1
ATOM 628 O O . PHE A 1 88 ? -9.703 -1.133 7.531 1 95.44 88 PHE A O 1
ATOM 635 N N . LEU A 1 89 ? -7.574 -1.812 7.668 1 98.06 89 LEU A N 1
ATOM 636 C CA . LEU A 1 89 ? -7.602 -2.535 6.402 1 98.06 89 LEU A CA 1
ATOM 637 C C . LEU A 1 89 ? -7.73 -4.039 6.637 1 98.06 89 LEU A C 1
ATOM 639 O O . LEU A 1 89 ? -7.293 -4.547 7.668 1 98.06 89 LEU A O 1
ATOM 643 N N . SER A 1 90 ? -8.336 -4.703 5.801 1 98.44 90 SER A N 1
ATOM 644 C CA . SER A 1 90 ? -8.359 -6.152 5.641 1 98.44 90 SER A CA 1
ATOM 645 C C . SER A 1 90 ? -8.398 -6.547 4.168 1 98.44 90 SER A C 1
ATOM 647 O O . SER A 1 90 ? -8.516 -5.688 3.293 1 98.44 90 SER A O 1
ATOM 649 N N . GLY A 1 91 ? -8.273 -7.852 3.881 1 98.44 91 GLY A N 1
ATOM 650 C CA . GLY A 1 91 ? -8.32 -8.172 2.465 1 98.44 91 GLY A CA 1
ATOM 651 C C . GLY A 1 91 ? -8.195 -9.664 2.188 1 98.44 91 GLY A C 1
ATOM 652 O O . GLY A 1 91 ? -8.289 -10.477 3.105 1 98.44 91 GLY A O 1
ATOM 653 N N . ASN A 1 92 ? -8.078 -9.938 0.928 1 98.69 92 ASN A N 1
ATOM 654 C CA . ASN A 1 92 ? -7.879 -11.289 0.427 1 98.69 92 ASN A CA 1
ATOM 655 C C . ASN A 1 92 ? -7.027 -11.305 -0.839 1 98.69 92 ASN A C 1
ATOM 657 O O . ASN A 1 92 ? -7.074 -10.359 -1.633 1 98.69 92 ASN A O 1
ATOM 661 N N . ILE A 1 93 ? -6.238 -12.375 -0.966 1 98.88 93 ILE A N 1
ATOM 662 C CA . ILE A 1 93 ? -5.465 -12.648 -2.174 1 98.88 93 ILE A CA 1
ATOM 663 C C . ILE A 1 93 ? -5.93 -13.961 -2.797 1 98.88 93 ILE A C 1
ATOM 665 O O . ILE A 1 93 ? -5.934 -15.008 -2.135 1 98.88 93 ILE A O 1
ATOM 669 N N . HIS A 1 94 ? -6.352 -13.867 -4.027 1 98.88 94 HIS A N 1
ATOM 670 C CA . HIS A 1 94 ? -6.754 -15.039 -4.801 1 98.88 94 HIS A CA 1
ATOM 671 C C . HIS A 1 94 ? -5.848 -15.242 -6.012 1 98.88 94 HIS A C 1
ATOM 673 O O . HIS A 1 94 ? -5.73 -14.352 -6.859 1 98.88 94 HIS A O 1
ATOM 679 N N . VAL A 1 95 ? -5.238 -16.422 -6.102 1 98.88 95 VAL A N 1
ATOM 680 C CA . VAL A 1 95 ? -4.316 -16.719 -7.191 1 98.88 95 VAL A CA 1
ATOM 681 C C . VAL A 1 95 ? -4.957 -17.734 -8.148 1 98.88 95 VAL A C 1
ATOM 683 O O . VAL A 1 95 ? -5.434 -18.781 -7.727 1 98.88 95 VAL A O 1
ATOM 686 N N . ILE A 1 96 ? -4.996 -17.359 -9.375 1 98.69 96 ILE A N 1
ATOM 687 C CA . ILE A 1 96 ? -5.438 -18.25 -10.445 1 98.69 96 ILE A CA 1
ATOM 688 C C . ILE A 1 96 ? -4.23 -18.734 -11.25 1 98.69 96 ILE A C 1
ATOM 690 O O . ILE A 1 96 ? -3.482 -17.922 -11.797 1 98.69 96 ILE A O 1
ATOM 694 N N . ALA A 1 97 ? -4.047 -19.984 -11.297 1 98.56 97 ALA A N 1
ATOM 695 C CA . ALA A 1 97 ? -2.979 -20.594 -12.086 1 98.56 97 ALA A CA 1
ATOM 696 C C . ALA A 1 97 ? -3.527 -21.203 -13.375 1 98.56 97 ALA A C 1
ATOM 698 O O . ALA A 1 97 ? -4.543 -21.906 -13.352 1 98.56 97 ALA A O 1
ATOM 699 N N . LYS A 1 98 ? -2.867 -20.906 -14.398 1 97.88 98 LYS A N 1
ATOM 700 C CA . LYS A 1 98 ? -3.225 -21.438 -15.711 1 97.88 98 LYS A CA 1
ATOM 701 C C . LYS A 1 98 ? -2.031 -22.125 -16.359 1 97.88 98 LYS A C 1
ATOM 703 O O . LYS A 1 98 ? -0.881 -21.859 -16.016 1 97.88 98 LYS A O 1
ATOM 708 N N . ASN A 1 99 ? -2.371 -23.047 -17.281 1 97.62 99 ASN A N 1
ATOM 709 C CA . ASN A 1 99 ? -1.339 -23.703 -18.062 1 97.62 99 ASN A CA 1
ATOM 710 C C . ASN A 1 99 ? -0.3 -24.375 -17.172 1 97.62 99 ASN A C 1
ATOM 712 O O . ASN A 1 99 ? 0.901 -24.156 -17.328 1 97.62 99 ASN A O 1
ATOM 716 N N . THR A 1 100 ? -0.771 -25.188 -16.406 1 96.44 100 THR A N 1
ATOM 717 C CA . THR A 1 100 ? 0.119 -25.812 -15.43 1 96.44 100 THR A CA 1
ATOM 718 C C . THR A 1 100 ? -0.18 -27.297 -15.289 1 96.44 100 THR A C 1
ATOM 720 O O . THR A 1 100 ? -1.282 -27.75 -15.609 1 96.44 100 THR A O 1
ATOM 723 N N . ASP A 1 101 ? 0.804 -28 -14.789 1 96.12 101 ASP A N 1
ATOM 724 C CA . ASP A 1 101 ? 0.645 -29.438 -14.523 1 96.12 101 ASP A CA 1
ATOM 725 C C . ASP A 1 101 ? 0.617 -29.703 -13.023 1 96.12 101 ASP A C 1
ATOM 727 O O . ASP A 1 101 ? 0.447 -30.859 -12.602 1 96.12 101 ASP A O 1
ATOM 731 N N . ILE A 1 102 ? 0.701 -28.594 -12.234 1 97.06 102 ILE A N 1
ATOM 732 C CA . ILE A 1 102 ? 0.7 -28.844 -10.797 1 97.06 102 ILE A CA 1
ATOM 733 C C . ILE A 1 102 ? -0.729 -29.078 -10.312 1 97.06 102 ILE A C 1
ATOM 735 O O . ILE A 1 102 ? -1.689 -28.703 -10.992 1 97.06 102 ILE A O 1
ATOM 739 N N . ASP A 1 103 ? -0.848 -29.719 -9.102 1 97.19 103 ASP A N 1
ATOM 740 C CA . ASP A 1 103 ? -2.18 -29.938 -8.539 1 97.19 103 ASP A CA 1
ATOM 741 C C . ASP A 1 103 ? -2.561 -28.812 -7.578 1 97.19 103 ASP A C 1
ATOM 743 O O . ASP A 1 103 ? -1.751 -27.922 -7.301 1 97.19 103 ASP A O 1
ATOM 747 N N . ALA A 1 104 ? -3.787 -28.859 -7.121 1 97.56 104 ALA A N 1
ATOM 748 C CA . ALA A 1 104 ? -4.34 -27.797 -6.289 1 97.56 104 ALA A CA 1
ATOM 749 C C . ALA A 1 104 ? -3.588 -27.688 -4.965 1 97.56 104 ALA A C 1
ATOM 751 O O . ALA A 1 104 ? -3.396 -26.578 -4.445 1 97.56 104 ALA A O 1
ATOM 752 N N . ASP A 1 105 ? -3.164 -28.766 -4.398 1 97.94 105 ASP A N 1
ATOM 753 C CA . ASP A 1 105 ? -2.445 -28.766 -3.129 1 97.94 105 ASP A CA 1
ATOM 754 C C . ASP A 1 105 ? -1.089 -28.078 -3.27 1 97.94 105 ASP A C 1
ATOM 756 O O . ASP A 1 105 ? -0.679 -27.312 -2.391 1 97.94 105 ASP A O 1
ATOM 760 N N . THR A 1 106 ? -0.419 -28.406 -4.324 1 98 106 THR A N 1
ATOM 761 C CA . THR A 1 106 ? 0.865 -27.781 -4.602 1 98 106 THR A CA 1
ATOM 762 C C . THR A 1 106 ? 0.697 -26.266 -4.777 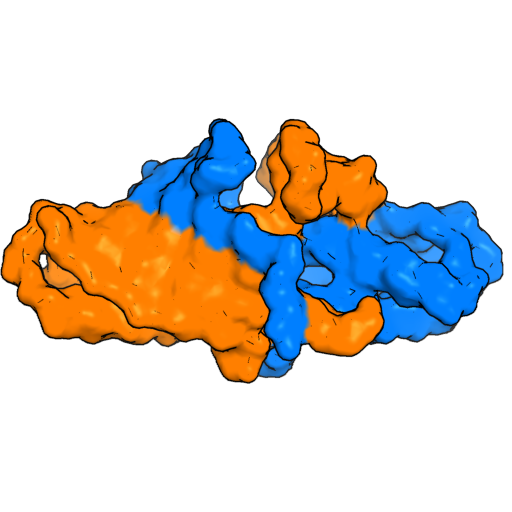1 98 106 THR A C 1
ATOM 764 O O . THR A 1 106 ? 1.482 -25.484 -4.238 1 98 106 THR A O 1
ATOM 767 N N . LEU A 1 107 ? -0.359 -25.844 -5.543 1 98.44 107 LEU A N 1
ATOM 768 C CA . LEU A 1 107 ? -0.621 -24.422 -5.734 1 98.44 107 LEU A CA 1
ATOM 769 C C . LEU A 1 107 ? -0.866 -23.734 -4.398 1 98.44 107 LEU A C 1
ATOM 771 O O . LEU A 1 107 ? -0.328 -22.656 -4.145 1 98.44 107 LEU A O 1
ATOM 775 N N . THR A 1 108 ? -1.651 -24.391 -3.543 1 98.31 108 THR A N 1
ATOM 776 C CA . THR A 1 108 ? -1.952 -23.812 -2.232 1 98.31 108 THR A CA 1
ATOM 777 C C . THR A 1 108 ? -0.674 -23.609 -1.424 1 98.31 108 THR A C 1
ATOM 779 O O . THR A 1 108 ? -0.484 -22.562 -0.801 1 98.31 108 THR A O 1
ATOM 782 N N . ARG A 1 109 ? 0.211 -24.578 -1.44 1 98.12 109 ARG A N 1
ATOM 783 C CA . ARG A 1 109 ? 1.477 -24.469 -0.72 1 98.12 109 ARG A CA 1
ATOM 784 C C . ARG A 1 109 ? 2.33 -23.328 -1.269 1 98.12 109 ARG A C 1
ATOM 786 O O . ARG A 1 109 ? 2.939 -22.578 -0.503 1 98.12 109 ARG A O 1
ATOM 793 N N . ILE A 1 110 ? 2.391 -23.234 -2.58 1 98.31 110 ILE A N 1
ATOM 794 C CA . ILE A 1 110 ? 3.178 -22.188 -3.227 1 98.31 110 ILE A CA 1
ATOM 795 C C . ILE A 1 110 ? 2.625 -20.828 -2.846 1 98.31 110 ILE A C 1
ATOM 797 O O . ILE A 1 110 ? 3.389 -19.906 -2.535 1 98.31 110 ILE A O 1
ATOM 801 N N . VAL A 1 111 ? 1.318 -20.672 -2.824 1 98.69 111 VAL A N 1
ATOM 802 C CA . VAL A 1 111 ? 0.672 -19.406 -2.49 1 98.69 111 VAL A CA 1
ATOM 803 C C . VAL A 1 111 ? 0.96 -19.047 -1.033 1 98.69 111 VAL A C 1
ATOM 805 O O . VAL A 1 111 ? 1.295 -17.906 -0.725 1 98.69 111 VAL A O 1
ATOM 808 N N . GLU A 1 112 ? 0.894 -20.031 -0.128 1 98.44 112 GLU A N 1
ATOM 809 C CA . GLU A 1 112 ? 1.19 -19.797 1.282 1 98.44 112 GLU A CA 1
ATOM 810 C C . GLU A 1 112 ? 2.646 -19.391 1.479 1 98.44 112 GLU A C 1
ATOM 812 O O . GLU A 1 112 ? 2.938 -18.469 2.24 1 98.44 112 GLU A O 1
ATOM 817 N N . LYS A 1 113 ? 3.52 -20.094 0.835 1 97.81 113 LYS A N 1
ATOM 818 C CA .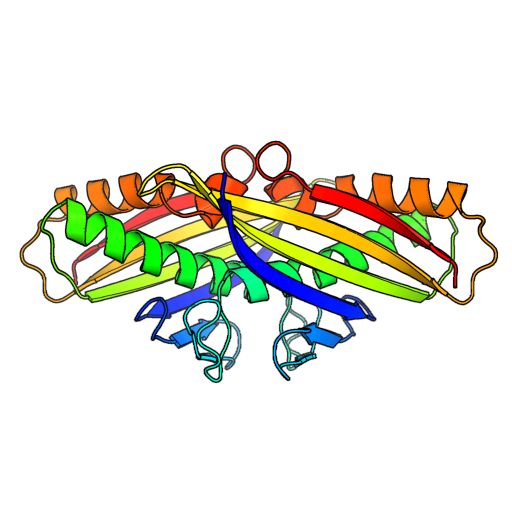 LYS A 1 113 ? 4.934 -19.734 0.913 1 97.81 113 LYS A CA 1
ATOM 819 C C . LYS A 1 113 ? 5.18 -18.328 0.36 1 97.81 113 LYS A C 1
ATOM 821 O O . LYS A 1 113 ? 5.973 -17.578 0.916 1 97.81 113 LYS A O 1
ATOM 826 N N . THR A 1 114 ? 4.477 -18 -0.757 1 97.88 114 THR A N 1
ATOM 827 C CA . THR A 1 114 ? 4.621 -16.688 -1.382 1 97.88 114 THR A CA 1
ATOM 828 C C . THR A 1 114 ? 4.227 -15.578 -0.41 1 97.88 114 THR A C 1
ATOM 830 O O . THR A 1 114 ? 4.848 -14.508 -0.392 1 97.88 114 THR A O 1
ATOM 833 N N . HIS A 1 115 ? 3.223 -15.859 0.406 1 98.06 115 HIS A N 1
ATOM 834 C CA . HIS A 1 115 ? 2.752 -14.891 1.389 1 98.06 115 HIS A CA 1
ATOM 835 C C . HIS A 1 115 ? 3.844 -14.555 2.4 1 98.06 115 HIS A C 1
ATOM 837 O O . HIS A 1 115 ? 3.863 -13.453 2.957 1 98.06 115 HIS A O 1
ATOM 843 N N . HIS A 1 116 ? 4.809 -15.43 2.586 1 95.94 116 HIS A N 1
ATOM 844 C CA . HIS A 1 116 ? 5.898 -15.211 3.527 1 95.94 116 HIS A CA 1
ATOM 845 C C . HIS A 1 116 ? 7.082 -14.531 2.852 1 95.94 116 HIS A C 1
ATOM 847 O O . HIS A 1 116 ? 7.957 -13.977 3.525 1 95.94 116 HIS A O 1
ATOM 853 N N . VAL A 1 117 ? 7.105 -14.562 1.58 1 95.94 117 VAL A N 1
ATOM 854 C CA . VAL A 1 117 ? 8.227 -14.023 0.818 1 95.94 117 VAL A CA 1
ATOM 855 C C . VAL A 1 117 ? 7.906 -12.609 0.35 1 95.94 117 VAL A C 1
ATOM 857 O O . VAL A 1 117 ? 8.805 -11.766 0.232 1 95.94 117 VAL A O 1
ATOM 860 N N . CYS A 1 118 ? 6.707 -12.305 0.075 1 97 118 CYS A N 1
ATOM 861 C CA . CYS A 1 118 ? 6.254 -11.039 -0.493 1 97 118 CYS A CA 1
ATOM 862 C C . CYS A 1 118 ? 6.477 -9.891 0.486 1 97 118 CYS A C 1
ATOM 864 O O . CYS A 1 118 ? 5.977 -9.922 1.612 1 97 118 CYS A O 1
ATOM 866 N N . PRO A 1 119 ? 7.141 -8.836 0.067 1 97.38 119 PRO A N 1
ATOM 867 C CA . PRO A 1 119 ? 7.41 -7.695 0.945 1 97.38 119 PRO A CA 1
ATOM 868 C C . PRO A 1 119 ? 6.137 -7.055 1.492 1 97.38 119 PRO A C 1
ATOM 870 O O . PRO A 1 119 ? 6.094 -6.645 2.654 1 97.38 119 PRO A O 1
ATOM 873 N N . TYR A 1 120 ? 5.098 -6.902 0.66 1 98.44 120 TYR A N 1
ATOM 874 C CA . TYR A 1 120 ? 3.826 -6.355 1.122 1 98.44 120 TYR A CA 1
ATOM 875 C C . TYR A 1 120 ? 3.234 -7.219 2.23 1 98.44 120 TYR A C 1
ATOM 877 O O . TYR A 1 120 ? 2.75 -6.699 3.238 1 98.44 120 TYR A O 1
ATOM 885 N N . SER A 1 121 ? 3.275 -8.555 2.01 1 98.5 121 SER A N 1
ATOM 886 C CA . SER A 1 121 ? 2.76 -9.469 3.027 1 98.5 121 SER A CA 1
ATOM 887 C C . SER A 1 121 ? 3.527 -9.32 4.336 1 98.5 121 SER A C 1
ATOM 889 O O . SER A 1 121 ? 2.926 -9.266 5.414 1 98.5 121 SER A O 1
ATOM 891 N N . LYS A 1 122 ? 4.812 -9.242 4.312 1 97.88 122 LYS A N 1
ATOM 892 C CA . LYS A 1 122 ? 5.621 -9.055 5.512 1 97.88 122 LYS A CA 1
ATOM 893 C C . LYS A 1 122 ? 5.285 -7.734 6.195 1 97.88 122 LYS A C 1
ATOM 895 O O . LYS A 1 122 ? 5.238 -7.66 7.426 1 97.88 122 LYS A O 1
ATOM 900 N N . ALA A 1 123 ? 5.074 -6.75 5.391 1 98.31 123 ALA A N 1
ATOM 901 C CA . ALA A 1 123 ? 4.828 -5.406 5.906 1 98.31 123 ALA A CA 1
ATOM 902 C C . ALA A 1 123 ? 3.553 -5.367 6.746 1 98.31 123 ALA A C 1
ATOM 904 O O . ALA A 1 123 ? 3.459 -4.602 7.707 1 98.31 123 ALA A O 1
ATOM 905 N N . VAL A 1 124 ? 2.561 -6.23 6.414 1 98.62 124 VAL A N 1
ATOM 906 C CA . VAL A 1 124 ? 1.263 -6.062 7.062 1 98.62 124 VAL A CA 1
ATOM 907 C C . VAL A 1 124 ? 0.996 -7.238 7.996 1 98.62 124 VAL A C 1
ATOM 909 O O . VAL A 1 124 ? -0.089 -7.348 8.57 1 98.62 124 VAL A O 1
ATOM 912 N N . ALA A 1 125 ? 1.964 -8.125 8.148 1 98.19 125 ALA A N 1
ATOM 913 C CA . ALA A 1 125 ? 1.791 -9.352 8.922 1 98.19 125 ALA A CA 1
ATOM 914 C C . ALA A 1 125 ? 1.375 -9.039 10.359 1 98.19 125 ALA A C 1
ATOM 916 O O . ALA A 1 125 ? 2.016 -8.234 11.039 1 98.19 125 ALA A O 1
ATOM 917 N N . GLY A 1 126 ? 0.257 -9.656 10.797 1 97.69 126 GLY A N 1
ATOM 918 C CA . GLY A 1 126 ? -0.208 -9.492 12.164 1 97.69 126 GLY A CA 1
ATOM 919 C C . GLY A 1 126 ? -1.072 -8.266 12.359 1 97.69 126 GLY A C 1
ATOM 920 O O . GLY A 1 126 ? -1.716 -8.109 13.398 1 97.69 126 GLY A O 1
ATOM 921 N N . ASN A 1 127 ? -1.143 -7.367 11.398 1 97.81 127 ASN A N 1
ATOM 922 C CA . ASN A 1 127 ? -1.883 -6.117 11.531 1 97.81 127 ASN A CA 1
ATOM 923 C C . ASN A 1 127 ? -3.107 -6.09 10.625 1 97.81 127 ASN A C 1
ATOM 925 O O . ASN A 1 127 ? -4.098 -5.422 10.922 1 97.81 127 ASN A O 1
ATOM 929 N N . VAL A 1 128 ? -2.965 -6.773 9.477 1 98.25 128 VAL A N 1
ATOM 930 C CA . VAL A 1 128 ? -4.043 -6.824 8.492 1 98.25 128 VAL A CA 1
ATOM 931 C C . VAL A 1 128 ? -4.465 -8.273 8.266 1 98.25 128 VAL A C 1
ATOM 933 O O . VAL A 1 128 ? -3.635 -9.133 7.957 1 98.25 128 VAL A O 1
ATOM 936 N N . ASP A 1 129 ? -5.699 -8.539 8.445 1 97.94 129 ASP A N 1
ATOM 937 C CA . ASP A 1 129 ? -6.215 -9.867 8.164 1 97.94 129 ASP A CA 1
ATOM 938 C C . ASP A 1 129 ? -6.297 -10.125 6.656 1 97.94 129 ASP A C 1
ATOM 940 O O . ASP A 1 129 ? -7.172 -9.586 5.977 1 97.94 129 ASP A O 1
ATOM 944 N N . ILE A 1 130 ? -5.387 -10.93 6.148 1 98.62 130 ILE A N 1
ATOM 945 C CA . ILE A 1 130 ? -5.344 -11.297 4.734 1 98.62 130 ILE A CA 1
ATOM 946 C C . ILE A 1 130 ? -5.664 -12.781 4.578 1 98.62 130 ILE A C 1
ATOM 948 O O . ILE A 1 130 ? -4.918 -13.633 5.062 1 98.62 130 ILE A O 1
ATOM 952 N N . THR A 1 131 ? -6.703 -13.094 3.932 1 98.69 131 THR A N 1
ATOM 953 C CA . THR A 1 131 ? -7.004 -14.484 3.611 1 98.69 131 THR A CA 1
ATOM 954 C C . THR A 1 131 ? -6.43 -14.859 2.248 1 98.69 131 THR A C 1
ATOM 956 O O . THR A 1 131 ? -6.336 -14.016 1.354 1 98.69 131 THR A O 1
ATOM 959 N N . LEU A 1 132 ? -6.051 -16.141 2.137 1 98.81 132 LEU A N 1
ATOM 960 C CA . LEU A 1 132 ? -5.477 -16.641 0.891 1 98.81 132 LEU A CA 1
ATOM 961 C C . LEU A 1 132 ? -6.375 -17.688 0.26 1 98.81 132 LEU A C 1
ATOM 963 O O . LEU A 1 132 ? -6.953 -18.516 0.965 1 98.81 132 LEU A O 1
ATOM 967 N N . SER A 1 133 ? -6.48 -17.594 -1.005 1 98.75 133 SER A N 1
ATOM 968 C CA . SER A 1 133 ? -7.141 -18.641 -1.789 1 98.75 133 SER A CA 1
ATOM 969 C C . SER A 1 133 ? -6.492 -18.797 -3.16 1 98.75 133 SER A C 1
ATOM 971 O O . SER A 1 133 ? -5.719 -17.938 -3.588 1 98.75 133 SER A O 1
ATOM 973 N N . SER A 1 134 ? -6.742 -19.969 -3.785 1 98.69 134 SER A N 1
ATOM 974 C CA . SER A 1 134 ? -6.164 -20.219 -5.102 1 98.69 134 SER A CA 1
ATOM 975 C C . SER A 1 134 ? -7 -21.234 -5.883 1 98.69 134 SER A C 1
ATOM 977 O O . SER A 1 134 ? -7.781 -21.984 -5.301 1 98.69 134 SER A O 1
ATOM 979 N N . GLU A 1 135 ? -6.852 -21.203 -7.133 1 98.56 135 GLU A N 1
ATOM 980 C CA . GLU A 1 135 ? -7.512 -22.172 -8 1 98.56 135 GLU A CA 1
ATOM 981 C C . GLU A 1 135 ? -6.719 -22.391 -9.281 1 98.56 135 GLU A C 1
ATOM 983 O O . GLU A 1 135 ? -5.938 -21.531 -9.695 1 98.56 135 GLU A O 1
ATOM 988 N N . ILE A 1 136 ? -6.934 -23.547 -9.875 1 98.25 136 ILE A N 1
ATOM 989 C CA . ILE A 1 136 ? -6.375 -23.859 -11.18 1 98.25 136 ILE A CA 1
ATOM 990 C C . ILE A 1 136 ? -7.461 -23.75 -12.25 1 98.25 136 ILE A C 1
ATOM 992 O O . ILE A 1 136 ? -8.594 -24.203 -12.039 1 98.25 136 ILE A O 1
ATOM 996 N N . GLN A 1 137 ? -7.172 -23.109 -13.25 1 96.88 137 GLN A N 1
ATOM 997 C CA . GLN A 1 137 ? -8.078 -22.984 -14.383 1 96.88 137 GLN A CA 1
ATOM 998 C C . GLN A 1 137 ? -7.434 -23.5 -15.664 1 96.88 137 GLN A C 1
ATOM 1000 O O . GLN A 1 137 ? -6.227 -23.328 -15.867 1 96.88 137 GLN A O 1
ATOM 1005 N N . MET B 1 1 ? -17.375 -3.98 13.5 1 76.38 1 MET B N 1
ATOM 1006 C CA . MET B 1 1 ? -16.562 -3.434 12.414 1 76.38 1 MET B CA 1
ATOM 1007 C C . MET B 1 1 ? -17.359 -3.396 11.109 1 76.38 1 MET B C 1
ATOM 1009 O O . MET B 1 1 ? -17.969 -4.391 10.727 1 76.38 1 MET B O 1
ATOM 1013 N N . ALA B 1 2 ? -17.516 -2.166 10.742 1 89.25 2 ALA B N 1
ATOM 1014 C CA . ALA B 1 2 ? -18.281 -2.021 9.5 1 89.25 2 ALA B CA 1
ATOM 1015 C C . ALA B 1 2 ? -17.359 -1.78 8.312 1 89.25 2 ALA B C 1
ATOM 1017 O O . ALA B 1 2 ? -16.484 -0.917 8.359 1 89.25 2 ALA B O 1
ATOM 1018 N N . GLN B 1 3 ? -17.5 -2.596 7.293 1 93.38 3 GLN B N 1
ATOM 1019 C CA . GLN B 1 3 ? -16.797 -2.354 6.035 1 93.38 3 GLN B CA 1
ATOM 1020 C C . GLN B 1 3 ? -17.375 -1.149 5.301 1 93.38 3 GLN B C 1
ATOM 1022 O O . GLN B 1 3 ? -18.562 -1.141 4.957 1 93.38 3 GLN B O 1
ATOM 1027 N N . ILE B 1 4 ? -16.594 -0.153 4.984 1 93.69 4 ILE B N 1
ATOM 1028 C CA . ILE B 1 4 ? -17.141 1.072 4.41 1 93.69 4 ILE B CA 1
ATOM 1029 C C . ILE B 1 4 ? -16.688 1.205 2.955 1 93.69 4 ILE B C 1
ATOM 1031 O O . ILE B 1 4 ? -17.25 1.998 2.195 1 93.69 4 ILE B O 1
ATOM 1035 N N . TYR B 1 5 ? -15.766 0.44 2.584 1 96.31 5 TYR B N 1
ATOM 1036 C CA . TYR B 1 5 ? -15.297 0.473 1.202 1 96.31 5 TYR B CA 1
ATOM 1037 C C . TYR B 1 5 ? -14.555 -0.808 0.847 1 96.31 5 TYR B C 1
ATOM 1039 O O . TYR B 1 5 ? -13.938 -1.437 1.712 1 96.31 5 TYR B O 1
ATOM 1047 N N . SER B 1 6 ? -14.664 -1.218 -0.474 1 97.56 6 SER B N 1
ATOM 1048 C CA . SER B 1 6 ? -13.938 -2.377 -0.989 1 97.56 6 SER B CA 1
ATOM 1049 C C . SER B 1 6 ? -13.516 -2.166 -2.439 1 97.56 6 SER B C 1
ATOM 1051 O O . SER B 1 6 ? -14.273 -1.601 -3.234 1 97.56 6 SER B O 1
ATOM 1053 N N . THR B 1 7 ? -12.375 -2.648 -2.744 1 97.75 7 THR B N 1
ATOM 1054 C CA . THR B 1 7 ? -11.875 -2.613 -4.113 1 97.75 7 THR B CA 1
ATOM 1055 C C . THR B 1 7 ? -11.055 -3.861 -4.422 1 97.75 7 THR B C 1
ATOM 1057 O O . THR B 1 7 ? -10.5 -4.488 -3.516 1 97.75 7 THR B O 1
ATOM 1060 N N . THR B 1 8 ? -10.977 -4.215 -5.703 1 98.38 8 THR B N 1
ATOM 1061 C CA . THR B 1 8 ? -10.203 -5.375 -6.137 1 98.38 8 THR B CA 1
ATOM 1062 C C . THR B 1 8 ? -9.312 -5.016 -7.32 1 98.38 8 THR B C 1
ATOM 1064 O O . THR B 1 8 ? -9.758 -4.367 -8.273 1 98.38 8 THR B O 1
ATOM 1067 N N . ALA B 1 9 ? -8.117 -5.418 -7.207 1 98.5 9 ALA B N 1
ATOM 1068 C CA . ALA B 1 9 ? -7.164 -5.297 -8.305 1 98.5 9 ALA B CA 1
ATOM 1069 C C . ALA B 1 9 ? -6.781 -6.672 -8.852 1 98.5 9 ALA B C 1
ATOM 1071 O O . ALA B 1 9 ? -6.691 -7.645 -8.102 1 98.5 9 ALA B O 1
ATOM 1072 N N . THR B 1 10 ? -6.551 -6.723 -10.141 1 98.62 10 THR B N 1
ATOM 1073 C CA . THR B 1 10 ? -6.027 -7.918 -10.797 1 98.62 10 THR B CA 1
ATOM 1074 C C . THR B 1 10 ? -4.676 -7.629 -11.438 1 98.62 10 THR B C 1
ATOM 1076 O O . THR B 1 10 ? -4.562 -6.738 -12.281 1 98.62 10 THR B O 1
ATOM 1079 N N . ALA B 1 11 ? -3.699 -8.359 -11.023 1 98.25 11 ALA B N 1
ATOM 1080 C CA . ALA B 1 11 ? -2.352 -8.203 -11.57 1 98.25 11 ALA B CA 1
ATOM 1081 C C . ALA B 1 11 ? -1.945 -9.438 -12.375 1 98.25 11 ALA B C 1
ATOM 1083 O O . ALA B 1 11 ? -2.148 -10.57 -11.938 1 98.25 11 ALA B O 1
ATOM 1084 N N . ILE B 1 12 ? -1.37 -9.172 -13.508 1 97 12 ILE B N 1
ATOM 1085 C CA . ILE B 1 12 ? -0.861 -10.211 -14.398 1 97 12 ILE B CA 1
ATOM 1086 C C . ILE B 1 12 ? 0.523 -9.812 -14.906 1 97 12 ILE B C 1
ATOM 1088 O O . ILE B 1 12 ? 0.729 -8.68 -15.352 1 97 12 ILE B O 1
ATOM 1092 N N . GLY B 1 13 ? 1.451 -10.727 -14.781 1 93.75 13 GLY B N 1
ATOM 1093 C CA . GLY B 1 13 ? 2.746 -10.516 -15.406 1 93.75 13 GLY B CA 1
ATOM 1094 C C . GLY B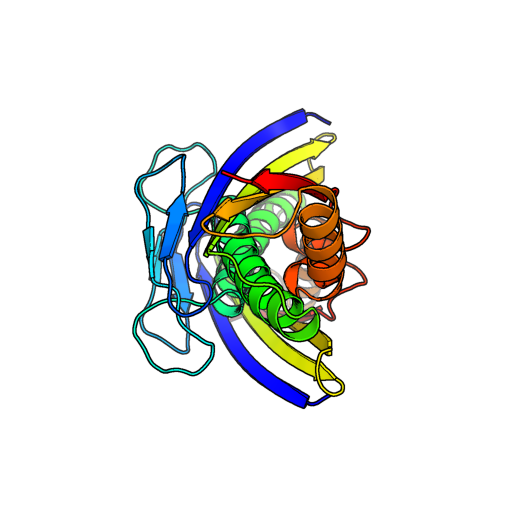 1 13 ? 3.748 -9.828 -14.5 1 93.75 13 GLY B C 1
ATOM 1095 O O . GLY B 1 13 ? 4.766 -9.312 -14.961 1 93.75 13 GLY B O 1
ATOM 1096 N N . ALA B 1 14 ? 3.438 -9.727 -13.281 1 88.06 14 ALA B N 1
ATOM 1097 C CA . ALA B 1 14 ? 4.316 -9.203 -12.234 1 88.06 14 ALA B CA 1
ATOM 1098 C C . ALA B 1 14 ? 4.953 -7.887 -12.664 1 88.06 14 ALA B C 1
ATOM 1100 O O . ALA B 1 14 ? 4.258 -6.961 -13.086 1 88.06 14 ALA B O 1
ATOM 1101 N N . ARG B 1 15 ? 6.277 -7.816 -12.672 1 83.38 15 ARG B N 1
ATOM 1102 C CA . ARG B 1 15 ? 7.023 -6.574 -12.852 1 83.38 15 ARG B CA 1
ATOM 1103 C C . ARG B 1 15 ? 7.137 -6.215 -14.328 1 83.38 15 ARG B C 1
ATOM 1105 O O . ARG B 1 15 ? 7.715 -5.184 -14.68 1 83.38 15 ARG B O 1
ATOM 1112 N N . ASN B 1 16 ? 6.594 -7 -15.133 1 86.62 16 ASN B N 1
ATOM 1113 C CA . ASN B 1 16 ? 6.492 -6.707 -16.562 1 86.62 16 ASN B CA 1
ATOM 1114 C C . ASN B 1 16 ? 5.059 -6.852 -17.062 1 86.62 16 ASN B C 1
ATOM 1116 O O . ASN B 1 16 ? 4.832 -7.262 -18.203 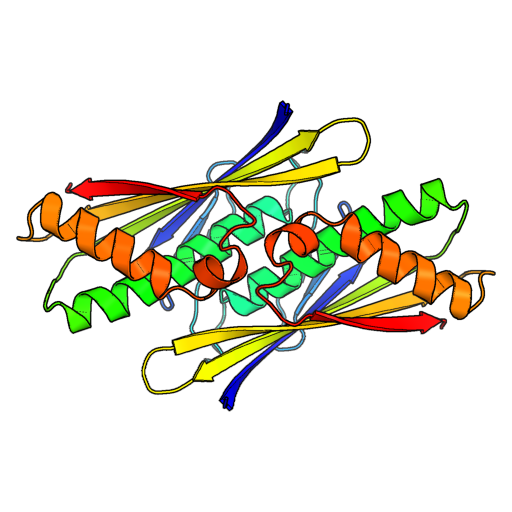1 86.62 16 ASN B O 1
ATOM 1120 N N . GLY B 1 17 ? 4.211 -6.621 -16.203 1 96.06 17 GLY B N 1
ATOM 1121 C CA . GLY B 1 17 ? 2.811 -6.871 -16.5 1 96.06 17 GLY B CA 1
ATOM 1122 C C . GLY B 1 17 ? 1.932 -5.648 -16.312 1 96.06 17 GLY B C 1
ATOM 1123 O O . GLY B 1 17 ? 2.369 -4.52 -16.547 1 96.06 17 GLY B O 1
ATOM 1124 N N . THR B 1 18 ? 0.684 -5.973 -16.125 1 97.56 18 THR B N 1
ATOM 1125 C CA . THR B 1 18 ? -0.323 -4.938 -15.922 1 97.56 18 THR B CA 1
ATOM 1126 C C . THR B 1 18 ? -1.214 -5.273 -14.727 1 97.56 18 THR B C 1
ATOM 1128 O O . THR B 1 18 ? -1.262 -6.422 -14.289 1 97.56 18 THR B O 1
ATOM 1131 N N . ALA B 1 19 ? -1.776 -4.262 -14.195 1 97.81 19 ALA B N 1
ATOM 1132 C CA . ALA B 1 19 ? -2.814 -4.414 -13.18 1 97.81 19 ALA B CA 1
ATOM 1133 C C . ALA B 1 19 ? -4.023 -3.539 -13.492 1 97.81 19 ALA B C 1
ATOM 1135 O O . ALA B 1 19 ? -3.885 -2.471 -14.094 1 97.81 19 ALA B O 1
ATOM 1136 N N . SER B 1 20 ? -5.172 -4.02 -13.102 1 97.62 20 SER B N 1
ATOM 1137 C CA . SER B 1 20 ? -6.41 -3.273 -13.312 1 97.62 20 SER B CA 1
ATOM 1138 C C . SER B 1 20 ? -7.293 -3.299 -12.07 1 97.62 20 SER B C 1
ATOM 1140 O O . SER B 1 20 ? -7.188 -4.211 -11.242 1 97.62 20 SER B O 1
ATOM 1142 N N . LEU B 1 21 ? -8.117 -2.316 -11.992 1 96.75 21 LEU B N 1
ATOM 1143 C CA . LEU B 1 21 ? -9.078 -2.217 -10.898 1 96.75 21 LEU B CA 1
ATOM 1144 C C . LEU B 1 21 ? -10.469 -2.65 -11.359 1 96.75 21 LEU B C 1
ATOM 1146 O O . LEU B 1 21 ? -10.852 -2.406 -12.508 1 96.75 21 LEU B O 1
ATOM 1150 N N . SER B 1 22 ? -11.211 -3.209 -10.469 1 92.62 22 SER B N 1
ATOM 1151 C CA . SER B 1 22 ? -12.555 -3.67 -10.812 1 92.62 22 SER B CA 1
ATOM 1152 C C . SER B 1 22 ? -13.57 -2.535 -10.719 1 92.62 22 SER B C 1
ATOM 1154 O O . SER B 1 22 ? -14.617 -2.58 -11.367 1 92.62 22 SER B O 1
ATOM 1156 N N . ASP B 1 23 ? -13.297 -1.585 -9.875 1 90.38 23 ASP B N 1
ATOM 1157 C CA . ASP B 1 23 ? -14.32 -0.597 -9.547 1 90.38 23 ASP B CA 1
ATOM 1158 C C . ASP B 1 23 ? -14.109 0.69 -10.344 1 90.38 23 ASP B C 1
ATOM 1160 O O . ASP B 1 23 ? -14.859 1.657 -10.172 1 90.38 23 ASP B O 1
ATOM 1164 N N . ASN B 1 24 ? -13.094 0.712 -11.156 1 84.19 24 ASN B N 1
ATOM 1165 C CA . ASN B 1 24 ? -12.945 1.766 -12.156 1 84.19 24 ASN B CA 1
ATOM 1166 C C . ASN B 1 24 ? -12.125 1.294 -13.359 1 84.19 24 ASN B C 1
ATOM 1168 O O . ASN B 1 24 ? -11.688 0.145 -13.398 1 84.19 24 ASN B O 1
ATOM 1172 N N . ALA B 1 25 ? -11.945 2.039 -14.398 1 83.06 25 ALA B N 1
ATOM 1173 C CA . ALA B 1 25 ? -11.336 1.614 -15.656 1 83.06 25 ALA B CA 1
ATOM 1174 C C . ALA B 1 25 ? -9.828 1.836 -15.648 1 83.06 25 ALA B C 1
ATOM 1176 O O . ALA B 1 25 ? -9.172 1.747 -16.688 1 83.06 25 ALA B O 1
ATOM 1177 N N . THR B 1 26 ? -9.297 2.068 -14.492 1 91.44 26 THR B N 1
ATOM 1178 C CA . THR B 1 26 ? -7.879 2.395 -14.43 1 91.44 26 THR B CA 1
ATOM 1179 C C . THR B 1 26 ? -7.027 1.136 -14.555 1 91.44 26 THR B C 1
ATOM 1181 O O . THR B 1 26 ? -7.34 0.105 -13.961 1 91.44 26 THR B O 1
ATOM 1184 N N . THR B 1 27 ? -6.023 1.251 -15.391 1 95.25 27 THR B N 1
ATOM 1185 C CA . THR B 1 27 ? -5.02 0.208 -15.562 1 95.25 27 THR B CA 1
ATOM 1186 C C . THR B 1 27 ? -3.621 0.753 -15.289 1 95.25 27 THR B C 1
ATOM 1188 O O . THR B 1 27 ? -3.359 1.94 -15.5 1 95.25 27 THR B O 1
ATOM 1191 N N . PHE B 1 28 ? -2.807 -0.127 -14.836 1 96.69 28 PHE B N 1
ATOM 1192 C CA . PHE B 1 28 ? -1.433 0.236 -14.508 1 96.69 28 PHE B CA 1
ATOM 1193 C C . PHE B 1 28 ? -0.446 -0.632 -15.281 1 96.69 28 PHE B C 1
ATOM 1195 O O . PHE B 1 28 ? -0.563 -1.859 -15.289 1 96.69 28 PHE B O 1
ATOM 1202 N N . ASN B 1 29 ? 0.481 0.062 -15.945 1 96.75 29 ASN B N 1
ATOM 1203 C CA . ASN B 1 29 ? 1.659 -0.646 -16.438 1 96.75 29 ASN B CA 1
ATOM 1204 C C . ASN B 1 29 ? 2.666 -0.897 -15.312 1 96.75 29 ASN B C 1
ATOM 1206 O O . ASN B 1 29 ? 3.098 0.04 -14.641 1 96.75 29 ASN B O 1
ATOM 1210 N N . LEU B 1 30 ? 2.984 -2.139 -15.133 1 96.88 30 LEU B N 1
ATOM 1211 C CA . LEU B 1 30 ? 3.896 -2.5 -14.055 1 96.88 30 LEU B CA 1
ATOM 1212 C C . LEU B 1 30 ? 5.309 -2.721 -14.586 1 96.88 30 LEU B C 1
ATOM 1214 O O . LEU B 1 30 ? 5.496 -3.389 -15.602 1 96.88 30 LEU B O 1
ATOM 1218 N N . VAL B 1 31 ? 6.262 -2.15 -13.875 1 95.75 31 VAL B N 1
ATOM 1219 C CA . VAL B 1 31 ? 7.656 -2.27 -14.289 1 95.75 31 VAL B CA 1
ATOM 1220 C C . VAL B 1 31 ? 8.531 -2.555 -13.07 1 95.75 31 VAL B C 1
ATOM 1222 O O . VAL B 1 31 ? 8.117 -2.324 -11.938 1 95.75 31 VAL B O 1
ATOM 1225 N N . SER B 1 32 ? 9.719 -3.064 -13.266 1 94.62 32 SER B N 1
ATOM 1226 C CA . SER B 1 32 ? 10.656 -3.365 -12.188 1 94.62 32 SER B CA 1
ATOM 1227 C C . SER B 1 32 ? 11.188 -2.088 -11.547 1 94.62 32 SER B C 1
ATOM 1229 O O . SER B 1 32 ? 11.438 -1.098 -12.234 1 94.62 32 SER B O 1
ATOM 1231 N N . PRO B 1 33 ? 11.414 -2.162 -10.281 1 92.62 33 PRO B N 1
ATOM 1232 C CA . PRO B 1 33 ? 12.055 -1.015 -9.641 1 92.62 33 PRO B CA 1
ATOM 1233 C C . PRO B 1 33 ? 13.375 -0.631 -10.305 1 92.62 33 PRO B C 1
ATOM 1235 O O . PRO B 1 33 ? 14.211 -1.498 -10.57 1 92.62 33 PRO B O 1
ATOM 1238 N N . GLY B 1 34 ? 13.5 0.658 -10.602 1 89.75 34 GLY B N 1
ATOM 1239 C CA . GLY B 1 34 ? 14.75 1.171 -11.133 1 89.75 34 GLY B CA 1
ATOM 1240 C C . GLY B 1 34 ? 14.922 0.898 -12.617 1 89.75 34 GLY B C 1
ATOM 1241 O O . GLY B 1 34 ? 15.984 1.17 -13.188 1 89.75 34 GLY B O 1
ATOM 1242 N N . SER B 1 35 ? 13.969 0.391 -13.281 1 90.25 35 SER B N 1
ATOM 1243 C CA . SER B 1 35 ? 14.109 -0.003 -14.672 1 90.25 35 SER B CA 1
ATOM 1244 C C . SER B 1 35 ? 14.164 1.216 -15.594 1 90.25 35 SER B C 1
ATOM 1246 O O . SER B 1 35 ? 14.633 1.124 -16.734 1 90.25 35 SER B O 1
ATOM 1248 N N . GLY B 1 36 ? 13.586 2.311 -15.102 1 87.25 36 GLY B N 1
ATOM 1249 C CA . GLY B 1 36 ? 13.516 3.512 -15.914 1 87.25 36 GLY B CA 1
ATOM 1250 C C . GLY B 1 36 ? 12.414 3.459 -16.969 1 87.25 36 GLY B C 1
ATOM 1251 O O . GLY B 1 36 ? 12.219 4.422 -17.703 1 87.25 36 GLY B O 1
ATOM 1252 N N . LYS B 1 37 ? 11.742 2.373 -17.047 1 91.19 37 LYS B N 1
ATOM 1253 C CA . LYS B 1 37 ? 10.656 2.225 -18.016 1 91.19 37 LYS B CA 1
ATOM 1254 C C . LYS B 1 37 ? 9.398 2.957 -17.531 1 91.19 37 LYS B C 1
ATOM 1256 O O . LYS B 1 37 ? 9.266 3.25 -16.344 1 91.19 37 LYS B O 1
ATOM 1261 N N . ASP B 1 38 ? 8.562 3.232 -18.531 1 92.19 38 ASP B N 1
ATOM 1262 C CA . ASP B 1 38 ? 7.301 3.879 -18.203 1 92.19 38 ASP B CA 1
ATOM 1263 C C . ASP B 1 38 ? 6.367 2.914 -17.469 1 92.19 38 ASP B C 1
ATOM 1265 O O . ASP B 1 38 ? 6.121 1.802 -17.938 1 92.19 38 ASP B O 1
ATOM 1269 N N . GLY B 1 39 ? 5.895 3.328 -16.375 1 95.06 39 GLY B N 1
ATOM 1270 C CA . GLY B 1 39 ? 5.035 2.52 -15.516 1 95.06 39 GLY B CA 1
ATOM 1271 C C . GLY B 1 39 ? 5.297 2.732 -14.039 1 95.06 39 GLY B C 1
ATOM 1272 O O . GLY B 1 39 ? 5.953 3.701 -13.648 1 95.06 39 GLY B O 1
ATOM 1273 N N . VAL B 1 40 ? 4.668 1.887 -13.25 1 96.56 40 VAL B N 1
ATOM 1274 C CA . VAL B 1 40 ? 4.824 2.008 -11.805 1 96.56 40 VAL B CA 1
ATOM 1275 C C . VAL B 1 40 ? 5.164 0.646 -11.203 1 96.56 40 VAL B C 1
ATOM 1277 O O . VAL B 1 40 ? 5.016 -0.385 -11.867 1 96.56 40 VAL B O 1
ATOM 1280 N N . ASN B 1 41 ? 5.715 0.662 -10.047 1 97 41 ASN B N 1
ATOM 1281 C CA . ASN B 1 41 ? 6.035 -0.553 -9.305 1 97 41 ASN B CA 1
ATOM 1282 C C . ASN B 1 41 ? 5.434 -0.53 -7.902 1 97 41 ASN B C 1
ATOM 1284 O O . ASN B 1 41 ? 4.883 0.488 -7.473 1 97 41 ASN B O 1
ATOM 1288 N N . PRO B 1 42 ? 5.457 -1.656 -7.199 1 97.5 42 PRO B N 1
ATOM 1289 C CA . PRO B 1 42 ? 4.785 -1.753 -5.902 1 97.5 42 PRO B CA 1
ATOM 1290 C C . PRO B 1 42 ? 5.293 -0.723 -4.895 1 97.5 42 PRO B C 1
ATOM 1292 O O . PRO B 1 42 ? 4.508 -0.166 -4.125 1 97.5 42 PRO B O 1
ATOM 1295 N N . GLU B 1 43 ? 6.586 -0.441 -4.863 1 97.75 43 GLU B N 1
ATOM 1296 C CA . GLU B 1 43 ? 7.145 0.514 -3.912 1 97.75 43 GLU B CA 1
ATOM 1297 C C . GLU B 1 43 ? 6.613 1.922 -4.168 1 97.75 43 GLU B C 1
ATOM 1299 O O . GLU B 1 43 ? 6.289 2.648 -3.227 1 97.75 43 GLU B O 1
ATOM 1304 N N . GLN B 1 44 ? 6.535 2.291 -5.445 1 98.06 44 GLN B N 1
ATOM 1305 C CA . GLN B 1 44 ? 5.98 3.588 -5.82 1 98.06 44 GLN B CA 1
ATOM 1306 C C . GLN B 1 44 ? 4.512 3.693 -5.422 1 98.06 44 GLN B C 1
ATOM 1308 O O . GLN B 1 44 ? 4.086 4.707 -4.867 1 98.06 44 GLN B O 1
ATOM 1313 N N . LEU B 1 45 ? 3.758 2.662 -5.715 1 97.94 45 LEU B N 1
ATOM 1314 C CA . LEU B 1 45 ? 2.34 2.646 -5.375 1 97.94 45 LEU B CA 1
ATOM 1315 C C . LEU B 1 45 ? 2.143 2.705 -3.865 1 97.94 45 LEU B C 1
ATOM 1317 O O . LEU B 1 45 ? 1.207 3.348 -3.381 1 97.94 45 LEU B O 1
ATOM 1321 N N . PHE B 1 46 ? 3.002 2.051 -3.086 1 98.56 46 PHE B N 1
ATOM 1322 C CA . PHE B 1 46 ? 2.969 2.113 -1.63 1 98.56 46 PHE B CA 1
ATOM 1323 C C . PHE B 1 46 ? 3.211 3.537 -1.144 1 98.56 46 PHE B C 1
ATOM 1325 O O . PHE B 1 46 ? 2.488 4.035 -0.277 1 98.56 46 PHE B O 1
ATOM 1332 N N . ALA B 1 47 ? 4.203 4.207 -1.746 1 98.69 47 ALA B N 1
ATOM 1333 C CA . ALA B 1 47 ? 4.543 5.57 -1.351 1 98.69 47 ALA B CA 1
ATOM 1334 C C . ALA B 1 47 ? 3.381 6.523 -1.622 1 98.69 47 ALA B C 1
ATOM 1336 O O . ALA B 1 47 ? 3.018 7.328 -0.761 1 98.69 47 ALA B O 1
ATOM 1337 N N . VAL B 1 48 ? 2.803 6.438 -2.791 1 98.12 48 VAL B N 1
ATOM 1338 C CA . VAL B 1 48 ? 1.711 7.32 -3.182 1 98.12 48 VAL B CA 1
ATOM 1339 C C . VAL B 1 48 ? 0.498 7.07 -2.289 1 98.12 48 VAL B C 1
ATOM 1341 O O . VAL B 1 48 ? -0.095 8.016 -1.759 1 98.12 48 VAL B O 1
ATOM 1344 N N . GLY B 1 49 ? 0.134 5.809 -2.113 1 97.88 49 GLY B N 1
ATOM 1345 C CA . GLY B 1 49 ? -1.006 5.469 -1.276 1 97.88 49 GLY B CA 1
ATOM 1346 C C . GLY B 1 49 ? -0.84 5.91 0.165 1 97.88 49 GLY B C 1
ATOM 1347 O O . GLY B 1 49 ? -1.765 6.469 0.759 1 97.88 49 GLY B O 1
ATOM 1348 N N . TYR B 1 50 ? 0.376 5.68 0.689 1 98.62 50 TYR B N 1
ATOM 1349 C CA . TYR B 1 50 ? 0.679 6.066 2.062 1 98.62 50 TYR B CA 1
ATOM 1350 C C . TYR B 1 50 ? 0.59 7.578 2.238 1 98.62 50 TYR B C 1
ATOM 1352 O O . TYR B 1 50 ? -0.034 8.062 3.184 1 98.62 50 TYR B O 1
ATOM 1360 N N . GLY B 1 51 ? 1.181 8.297 1.32 1 98.5 51 GLY B N 1
ATOM 1361 C CA . GLY B 1 51 ? 1.11 9.75 1.382 1 98.5 51 GLY B CA 1
ATOM 1362 C C . GLY B 1 51 ? -0.311 10.273 1.385 1 98.5 51 GLY B C 1
ATOM 1363 O O . GLY B 1 51 ? -0.652 11.148 2.184 1 98.5 51 GLY B O 1
ATOM 1364 N N . ALA B 1 52 ? -1.103 9.773 0.504 1 97.62 52 ALA B N 1
ATOM 1365 C CA . ALA B 1 52 ? -2.496 10.195 0.402 1 97.62 52 ALA B CA 1
ATOM 1366 C C . ALA B 1 52 ? -3.27 9.852 1.672 1 97.62 52 ALA B C 1
ATOM 1368 O O . ALA B 1 52 ? -4.031 10.672 2.186 1 97.62 52 ALA B O 1
ATOM 1369 N N . CYS B 1 53 ? -3.102 8.609 2.131 1 97.56 53 CYS B N 1
ATOM 1370 C CA . CYS B 1 53 ? -3.781 8.164 3.34 1 97.56 53 CYS B CA 1
ATOM 1371 C C . CYS B 1 53 ? -3.385 9.016 4.539 1 97.56 53 CYS B C 1
ATOM 1373 O O . CYS B 1 53 ? -4.238 9.414 5.328 1 97.56 53 CYS B O 1
ATOM 1375 N N . PHE B 1 54 ? -2.09 9.242 4.699 1 98.44 54 PHE B N 1
ATOM 1376 C CA . PHE B 1 54 ? -1.569 10.039 5.809 1 98.44 54 PHE B CA 1
ATOM 1377 C C . PHE B 1 54 ? -2.133 11.453 5.773 1 98.44 54 PHE B C 1
ATOM 1379 O O . PHE B 1 54 ? -2.527 11.992 6.805 1 98.44 54 PHE B O 1
ATOM 1386 N N . ASP B 1 55 ? -2.133 12.008 4.617 1 98 55 ASP B N 1
ATOM 1387 C CA . ASP B 1 55 ? -2.648 13.367 4.477 1 98 55 ASP B CA 1
ATOM 1388 C C . ASP B 1 55 ? -4.125 13.43 4.852 1 98 55 ASP B C 1
ATOM 1390 O O . ASP B 1 55 ? -4.57 14.398 5.477 1 98 55 ASP B O 1
ATOM 1394 N N . GLY B 1 56 ? -4.887 12.414 4.438 1 95.88 56 GLY B N 1
ATOM 1395 C CA . GLY B 1 56 ? -6.27 12.344 4.871 1 95.88 56 GLY B CA 1
ATOM 1396 C C . GLY B 1 56 ? -6.418 12.242 6.379 1 95.88 56 GLY B C 1
ATOM 1397 O O . GLY B 1 56 ? -7.242 12.938 6.973 1 95.88 56 GLY B O 1
ATOM 1398 N N . ALA B 1 57 ? -5.668 11.375 6.961 1 95.81 57 ALA B N 1
ATOM 1399 C CA . ALA B 1 57 ? -5.68 11.219 8.414 1 95.81 57 ALA B CA 1
ATOM 1400 C C . ALA B 1 57 ? -5.254 12.508 9.109 1 95.81 57 ALA B C 1
ATOM 1402 O O . ALA B 1 57 ? -5.785 12.852 10.164 1 95.81 57 ALA B O 1
ATOM 1403 N N . LEU B 1 58 ? -4.254 13.188 8.492 1 97.25 58 LEU B N 1
ATOM 1404 C CA . LEU B 1 58 ? -3.832 14.484 9.008 1 97.25 58 LEU B CA 1
ATOM 1405 C C . LEU B 1 58 ? -5.012 15.445 9.094 1 97.25 58 LEU B C 1
ATOM 1407 O O . LEU B 1 58 ? -5.145 16.188 10.07 1 97.25 58 LEU B O 1
ATOM 1411 N N . GLY B 1 59 ? -5.824 15.453 8.055 1 94.88 59 GLY B N 1
ATOM 1412 C CA . GLY B 1 59 ? -7.012 16.281 8.086 1 94.88 59 GLY B CA 1
ATOM 1413 C C . GLY B 1 59 ? -7.906 16.016 9.281 1 94.88 59 GLY B C 1
ATOM 1414 O O . GLY B 1 59 ? -8.398 16.938 9.922 1 94.88 59 GLY B O 1
ATOM 1415 N N . LEU B 1 60 ? -8.094 14.773 9.609 1 93.69 60 LEU B N 1
ATOM 1416 C CA . LEU B 1 60 ? -8.922 14.375 10.742 1 93.69 60 LEU B CA 1
ATOM 1417 C C . LEU B 1 60 ? -8.289 14.828 12.055 1 93.69 60 LEU B C 1
ATOM 1419 O O . LEU B 1 60 ? -8.977 15.359 12.93 1 93.69 60 LEU B O 1
ATOM 1423 N N . VAL B 1 61 ? -7.023 14.648 12.172 1 96.38 61 VAL B N 1
ATOM 1424 C CA . VAL B 1 61 ? -6.332 14.969 13.414 1 96.38 61 VAL B CA 1
ATOM 1425 C C . VAL B 1 61 ? -6.266 16.484 13.594 1 96.38 61 VAL B C 1
ATOM 1427 O O . VAL B 1 61 ? -6.465 16.984 14.703 1 96.38 61 VAL B O 1
ATOM 1430 N N . LYS B 1 62 ? -6.004 17.219 12.484 1 96 62 LYS B N 1
ATOM 1431 C CA . LYS B 1 62 ? -6.016 18.672 12.531 1 96 62 LYS B CA 1
ATOM 1432 C C . LYS B 1 62 ? -7.336 19.188 13.094 1 96 62 LYS B C 1
ATOM 1434 O O . LYS B 1 62 ? -7.348 20.062 13.961 1 96 62 LYS B O 1
ATOM 1439 N N . LYS B 1 63 ? -8.336 18.656 12.531 1 93.75 63 LYS B N 1
ATOM 1440 C CA . LYS B 1 63 ? -9.672 19.078 12.953 1 93.75 63 LYS B CA 1
ATOM 1441 C C . LYS B 1 63 ? -9.898 18.797 14.43 1 93.75 63 LYS B C 1
ATOM 1443 O O . LYS B 1 63 ? -10.383 19.656 15.164 1 93.75 63 LYS B O 1
ATOM 1448 N N . ALA B 1 64 ? -9.562 17.672 14.891 1 94.19 64 ALA B N 1
ATOM 1449 C CA . ALA B 1 64 ? -9.75 17.281 16.281 1 94.19 64 ALA B CA 1
ATOM 1450 C C . ALA B 1 64 ? -8.93 18.156 17.219 1 94.19 64 ALA B C 1
ATOM 1452 O O . ALA B 1 64 ? -9.336 18.406 18.359 1 94.19 64 ALA B O 1
ATOM 1453 N N . GLU B 1 65 ? -7.82 18.656 16.719 1 94.94 65 GLU B N 1
ATOM 1454 C CA . GLU B 1 65 ? -6.898 19.438 17.547 1 94.94 65 GLU B CA 1
ATOM 1455 C C . GLU B 1 65 ? -7.133 20.938 17.391 1 94.94 65 GLU B C 1
ATOM 1457 O O . GLU B 1 65 ? -6.453 21.75 18.016 1 94.94 65 GLU B O 1
ATOM 1462 N N . GLY B 1 66 ? -7.992 21.297 16.469 1 95.94 66 GLY B N 1
ATOM 1463 C CA . GLY B 1 66 ? -8.266 22.703 16.219 1 95.94 66 GLY B CA 1
ATOM 1464 C C . GLY B 1 66 ? -7.117 23.406 15.516 1 95.94 66 GLY B C 1
ATOM 1465 O O . GLY B 1 66 ? -6.883 24.594 15.742 1 95.94 66 GLY B O 1
ATOM 1466 N N . ALA B 1 67 ? -6.344 22.703 14.812 1 96.81 67 ALA B N 1
ATOM 1467 C CA . ALA B 1 67 ? -5.223 23.25 14.062 1 96.81 67 ALA B CA 1
ATOM 1468 C C . ALA B 1 67 ? -5.574 23.422 12.594 1 96.81 67 ALA B C 1
ATOM 1470 O O . ALA B 1 67 ? -6.438 22.719 12.07 1 96.81 67 ALA B O 1
ATOM 1471 N N . SER B 1 68 ? -4.91 24.391 12 1 96.75 68 SER B N 1
ATOM 1472 C CA . SER B 1 68 ? -5.113 24.641 10.57 1 96.75 68 SER B CA 1
ATOM 1473 C C . SER B 1 68 ? -3.791 24.891 9.859 1 96.75 68 SER B C 1
ATOM 1475 O O . SER B 1 68 ? -3.014 25.766 10.266 1 96.75 68 SER B O 1
ATOM 1477 N N . PHE B 1 69 ? -3.523 24.141 8.805 1 97.44 69 PHE B N 1
ATOM 1478 C CA . PHE B 1 69 ? -2.391 24.359 7.914 1 97.44 69 PHE B CA 1
ATOM 1479 C C . PHE B 1 69 ? -2.568 23.594 6.613 1 97.44 69 PHE B C 1
ATOM 1481 O O . PHE B 1 69 ? -3.295 22.594 6.566 1 97.44 69 PHE B O 1
ATOM 1488 N N . ASP B 1 70 ? -1.985 24.078 5.535 1 96.88 70 ASP B N 1
ATOM 1489 C CA . ASP B 1 70 ? -1.823 23.297 4.312 1 96.88 70 ASP B CA 1
ATOM 1490 C C . ASP B 1 70 ? -0.707 22.281 4.461 1 96.88 70 ASP B C 1
ATOM 1492 O O . ASP B 1 70 ? 0.354 22.578 5.012 1 96.88 70 ASP B O 1
ATOM 1496 N N . SER B 1 71 ? -1.051 21.125 4.031 1 97.56 71 SER B N 1
ATOM 1497 C CA . SER B 1 71 ? -0.048 20.078 4.234 1 97.56 71 SER B CA 1
ATOM 1498 C C . SER B 1 71 ? 0.496 19.562 2.9 1 97.56 71 SER B C 1
ATOM 1500 O O . SER B 1 71 ? -0.243 19.469 1.919 1 97.56 71 SER B O 1
ATOM 1502 N N . GLU B 1 72 ? 1.715 19.344 2.875 1 98.31 72 GLU B N 1
ATOM 1503 C CA . GLU B 1 72 ? 2.43 18.516 1.914 1 98.31 72 GLU B CA 1
ATOM 1504 C C . GLU B 1 72 ? 3.057 17.297 2.596 1 98.31 72 GLU B C 1
ATOM 1506 O O . GLU B 1 72 ? 3.814 17.453 3.557 1 98.31 72 GLU B O 1
ATOM 1511 N N . VAL B 1 73 ? 2.676 16.125 2.148 1 98.81 73 VAL B N 1
ATOM 1512 C CA . VAL B 1 73 ? 3.189 14.898 2.764 1 98.81 73 VAL B CA 1
ATOM 1513 C C . VAL B 1 73 ? 4.121 14.188 1.79 1 98.81 73 VAL B C 1
ATOM 1515 O O . VAL B 1 73 ? 3.709 13.797 0.694 1 98.81 73 VAL B O 1
ATOM 1518 N N . GLN B 1 74 ? 5.367 14.023 2.199 1 98.81 74 GLN B N 1
ATOM 1519 C CA . GLN B 1 74 ? 6.352 13.273 1.428 1 98.81 74 GLN B CA 1
ATOM 1520 C C . GLN B 1 74 ? 6.625 11.914 2.061 1 98.81 74 GLN B C 1
ATOM 1522 O O . GLN B 1 74 ? 6.98 11.828 3.238 1 98.81 74 GLN B O 1
ATOM 1527 N N . VAL B 1 75 ? 6.441 10.898 1.318 1 98.81 75 VAL B N 1
ATOM 1528 C CA . VAL B 1 75 ? 6.691 9.547 1.798 1 98.81 75 VAL B CA 1
ATOM 1529 C C . VAL B 1 75 ? 7.777 8.891 0.947 1 98.81 75 VAL B C 1
ATOM 1531 O O . VAL B 1 75 ? 7.648 8.805 -0.277 1 98.81 75 VAL B O 1
ATOM 1534 N N . THR B 1 76 ? 8.812 8.469 1.574 1 98.88 76 THR B N 1
ATOM 1535 C CA . THR B 1 76 ? 9.859 7.672 0.946 1 98.88 76 THR B CA 1
ATOM 1536 C C . THR B 1 76 ? 9.727 6.199 1.335 1 98.88 76 THR B C 1
ATOM 1538 O O . THR B 1 76 ? 9.547 5.879 2.512 1 98.88 76 THR B O 1
ATOM 1541 N N . ILE B 1 77 ? 9.758 5.297 0.393 1 98.75 77 ILE B N 1
ATOM 1542 C CA . ILE B 1 77 ? 9.727 3.855 0.611 1 98.75 77 ILE B CA 1
ATOM 1543 C C . ILE B 1 77 ? 11 3.223 0.056 1 98.75 77 ILE B C 1
ATOM 1545 O O . ILE B 1 77 ? 11.398 3.502 -1.079 1 98.75 77 ILE B O 1
ATOM 1549 N N . ASN B 1 78 ? 11.594 2.461 0.894 1 98.19 78 ASN B N 1
ATOM 1550 C CA . ASN B 1 78 ? 12.797 1.719 0.529 1 98.19 78 ASN B CA 1
ATOM 1551 C C . ASN B 1 78 ? 12.531 0.218 0.455 1 98.19 78 ASN B C 1
ATOM 1553 O O . ASN B 1 78 ? 11.812 -0.33 1.294 1 98.19 78 ASN B O 1
ATOM 1557 N N . LEU B 1 79 ? 13.047 -0.366 -0.552 1 97.62 79 LEU B N 1
ATOM 1558 C CA . LEU B 1 79 ? 13.125 -1.821 -0.631 1 97.62 79 LEU B CA 1
ATOM 1559 C C . LEU B 1 79 ? 14.539 -2.303 -0.301 1 97.62 79 LEU B C 1
ATOM 1561 O O . LEU B 1 79 ? 15.508 -1.846 -0.902 1 97.62 79 LEU B O 1
ATOM 1565 N N . SER B 1 80 ? 14.578 -3.16 0.667 1 96.94 80 SER B N 1
ATOM 1566 C CA . SER B 1 80 ? 15.867 -3.697 1.085 1 96.94 80 SER B CA 1
ATOM 1567 C C . SER B 1 80 ? 15.883 -5.223 1.023 1 96.94 80 SER B C 1
ATOM 1569 O O . SER B 1 80 ? 14.828 -5.852 0.94 1 96.94 80 SER B O 1
ATOM 1571 N N . LYS B 1 81 ? 17.047 -5.723 0.931 1 93.5 81 LYS B N 1
ATOM 1572 C CA . LYS B 1 81 ? 17.234 -7.168 0.851 1 93.5 81 LYS B CA 1
ATOM 1573 C C . LYS B 1 81 ? 18.234 -7.652 1.898 1 93.5 81 LYS B C 1
ATOM 1575 O O . LYS B 1 81 ? 19.234 -6.988 2.162 1 93.5 81 LYS B O 1
ATOM 1580 N N . GLU B 1 82 ? 17.812 -8.703 2.607 1 89.31 82 GLU B N 1
ATOM 1581 C CA . GLU B 1 82 ? 18.703 -9.438 3.492 1 89.31 82 GLU B CA 1
ATOM 1582 C C . GLU B 1 82 ? 18.953 -10.852 2.973 1 89.31 82 GLU B C 1
ATOM 1584 O O . GLU B 1 82 ? 18.031 -11.648 2.867 1 89.31 82 GLU B O 1
ATOM 1589 N N . GLY B 1 83 ? 20.172 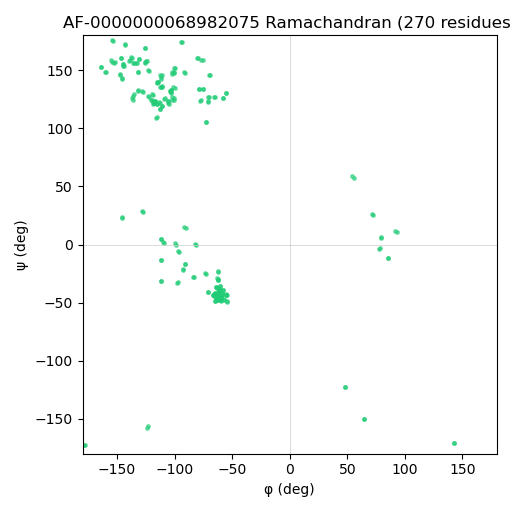-11.219 2.736 1 85.5 83 GLY B N 1
ATOM 1590 C CA . GLY B 1 83 ? 20.453 -12.5 2.111 1 85.5 83 GLY B CA 1
ATOM 1591 C C . GLY B 1 83 ? 19.922 -12.602 0.692 1 85.5 83 GLY B C 1
ATOM 1592 O O . GLY B 1 83 ? 19.906 -11.609 -0.039 1 85.5 83 GLY B O 1
ATOM 1593 N N . ASP B 1 84 ? 19.562 -13.797 0.218 1 77.25 84 ASP B N 1
ATOM 1594 C CA . ASP B 1 84 ? 19.266 -14 -1.195 1 77.25 84 ASP B CA 1
ATOM 1595 C C . ASP B 1 84 ? 17.766 -13.82 -1.468 1 77.25 84 ASP B C 1
ATOM 1597 O O . ASP B 1 84 ? 17.375 -13.43 -2.57 1 77.25 84 ASP B O 1
ATOM 1601 N N . ASP B 1 85 ? 16.938 -13.961 -0.472 1 80.5 85 ASP B N 1
ATOM 1602 C CA . ASP B 1 85 ? 15.523 -14.023 -0.826 1 80.5 85 ASP B CA 1
ATOM 1603 C C . ASP B 1 85 ? 14.664 -13.367 0.249 1 80.5 85 ASP B C 1
ATOM 1605 O O . ASP B 1 85 ? 13.508 -13.742 0.441 1 80.5 85 ASP B O 1
ATOM 1609 N N . ASN B 1 86 ? 15.32 -12.484 0.969 1 90.81 86 ASN B N 1
ATOM 1610 C CA . ASN B 1 86 ? 14.578 -11.805 2.025 1 90.81 86 ASN B CA 1
ATOM 1611 C C . ASN B 1 86 ? 14.477 -10.305 1.771 1 90.81 86 ASN B C 1
ATOM 1613 O O . ASN B 1 86 ? 15.469 -9.586 1.893 1 90.81 86 ASN B O 1
ATOM 1617 N N . PHE B 1 87 ? 13.266 -9.883 1.438 1 93.94 87 PHE B N 1
ATOM 1618 C CA . PHE B 1 87 ? 13.023 -8.492 1.097 1 93.94 87 PHE B CA 1
ATOM 1619 C C . PHE B 1 87 ? 12.156 -7.82 2.154 1 93.94 87 PHE B C 1
ATOM 1621 O O . PHE B 1 87 ? 11.258 -8.453 2.725 1 93.94 87 PHE B O 1
ATOM 1628 N N . PHE B 1 88 ? 12.461 -6.535 2.406 1 95.44 88 PHE B N 1
ATOM 1629 C CA . PHE B 1 88 ? 11.695 -5.789 3.402 1 95.44 88 PHE B CA 1
ATOM 1630 C C . PHE B 1 88 ? 11.547 -4.332 2.99 1 95.44 88 PHE B C 1
ATOM 1632 O O . PHE B 1 88 ? 12.383 -3.797 2.264 1 95.44 88 PHE B O 1
ATOM 1639 N N . LEU B 1 89 ? 10.477 -3.734 3.482 1 98.06 89 LEU B N 1
ATOM 1640 C CA . LEU B 1 89 ? 10.234 -2.314 3.254 1 98.06 89 LEU B CA 1
ATOM 1641 C C . LEU B 1 89 ? 10.633 -1.492 4.477 1 98.06 89 LEU B C 1
ATOM 1643 O O . LEU B 1 89 ? 10.586 -1.99 5.605 1 98.06 89 LEU B O 1
ATOM 1647 N N . SER B 1 90 ? 11.062 -0.356 4.293 1 98.5 90 SER B N 1
ATOM 1648 C CA . SER B 1 90 ? 11.234 0.708 5.273 1 98.5 90 SER B CA 1
ATOM 1649 C C . SER B 1 90 ? 10.906 2.072 4.68 1 98.5 90 SER B C 1
ATOM 1651 O O . SER B 1 90 ? 10.648 2.186 3.479 1 98.5 90 SER B O 1
ATOM 1653 N N . GLY B 1 91 ? 10.867 3.111 5.52 1 98.44 91 GLY B N 1
ATOM 1654 C CA . GLY B 1 91 ? 10.539 4.387 4.898 1 98.44 91 GLY B CA 1
ATOM 1655 C C . GLY B 1 91 ? 10.547 5.547 5.879 1 98.44 91 GLY B C 1
ATOM 1656 O O . GLY B 1 91 ? 11.023 5.406 7.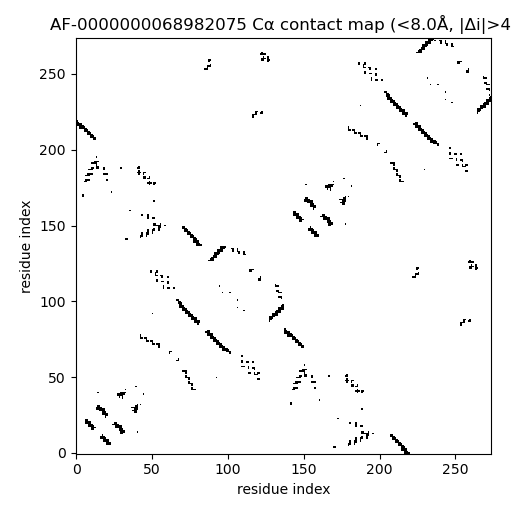008 1 98.44 91 GLY B O 1
ATOM 1657 N N . ASN B 1 92 ? 10.117 6.652 5.371 1 98.69 92 ASN B N 1
ATOM 1658 C CA . ASN B 1 92 ? 9.969 7.879 6.145 1 98.69 92 ASN B CA 1
ATOM 1659 C C . ASN B 1 92 ? 8.797 8.719 5.641 1 98.69 92 ASN B C 1
ATOM 1661 O O . ASN B 1 92 ? 8.484 8.703 4.449 1 98.69 92 ASN B O 1
ATOM 1665 N N . ILE B 1 93 ? 8.148 9.398 6.586 1 98.88 93 ILE B N 1
ATOM 1666 C CA . ILE B 1 93 ? 7.105 10.375 6.293 1 98.88 93 ILE B CA 1
ATOM 1667 C C . ILE B 1 93 ? 7.547 11.758 6.766 1 98.88 93 ILE B C 1
ATOM 1669 O O . ILE B 1 93 ? 7.883 11.938 7.938 1 98.88 93 ILE B O 1
ATOM 1673 N N . HIS B 1 94 ? 7.574 12.672 5.84 1 98.88 94 HIS B N 1
ATOM 1674 C CA . HIS B 1 94 ? 7.898 14.07 6.133 1 98.88 94 HIS B CA 1
ATOM 1675 C C . HIS B 1 94 ? 6.719 14.984 5.824 1 98.88 94 HIS B C 1
ATOM 1677 O O . HIS B 1 94 ? 6.246 15.031 4.688 1 98.88 94 HIS B O 1
ATOM 1683 N N . VAL B 1 95 ? 6.277 15.742 6.836 1 98.88 95 VAL B N 1
ATOM 1684 C CA . VAL B 1 95 ? 5.133 16.625 6.672 1 98.88 95 VAL B CA 1
ATOM 1685 C C . VAL B 1 95 ? 5.602 18.078 6.656 1 98.88 95 VAL B C 1
ATOM 1687 O O . VAL B 1 95 ? 6.32 18.516 7.559 1 98.88 95 VAL B O 1
ATOM 1690 N N . ILE B 1 96 ? 5.227 18.766 5.641 1 98.69 96 ILE B N 1
ATOM 1691 C CA . ILE B 1 96 ? 5.461 20.203 5.543 1 98.69 96 ILE B CA 1
ATOM 1692 C C . ILE B 1 96 ? 4.152 20.953 5.77 1 98.69 96 ILE B C 1
ATOM 1694 O O . ILE B 1 96 ? 3.172 20.734 5.055 1 98.69 96 ILE B O 1
ATOM 1698 N N . ALA B 1 97 ? 4.133 21.781 6.727 1 98.56 97 ALA B N 1
ATOM 1699 C CA . ALA B 1 97 ? 2.979 22.625 7.023 1 98.56 97 ALA B CA 1
ATOM 1700 C C . ALA B 1 97 ? 3.209 24.062 6.547 1 98.56 97 ALA B C 1
ATOM 1702 O O . ALA B 1 97 ? 4.273 24.641 6.793 1 98.56 97 ALA B O 1
ATOM 1703 N N . LYS B 1 98 ? 2.246 24.531 5.91 1 97.88 98 LYS B N 1
ATOM 1704 C CA . LYS B 1 98 ? 2.277 25.906 5.426 1 97.88 98 LYS B CA 1
ATOM 1705 C C . LYS B 1 98 ? 1.053 26.688 5.898 1 97.88 98 LYS B C 1
ATOM 1707 O O . LYS B 1 98 ? 0.028 26.094 6.242 1 97.88 98 LYS B O 1
ATOM 1712 N N . ASN B 1 99 ? 1.219 28.016 5.934 1 97.56 99 ASN B N 1
ATOM 1713 C CA . ASN B 1 99 ? 0.106 28.906 6.273 1 97.56 99 ASN B CA 1
ATOM 1714 C C . ASN B 1 99 ? -0.521 28.516 7.613 1 97.56 99 ASN B C 1
ATOM 1716 O O . ASN B 1 99 ? -1.734 28.328 7.703 1 97.56 99 ASN B O 1
ATOM 1720 N N . THR B 1 100 ? 0.257 28.547 8.531 1 96.31 100 THR B N 1
ATOM 1721 C CA . THR B 1 100 ? -0.214 28.094 9.836 1 96.31 100 THR B CA 1
ATOM 1722 C C . THR B 1 100 ? 0.328 29 10.945 1 96.31 100 THR B C 1
ATOM 1724 O O . THR B 1 100 ? 1.35 29.656 10.766 1 96.31 100 THR B O 1
ATOM 1727 N N . ASP B 1 101 ? -0.364 28.969 12.047 1 95.94 101 ASP B N 1
ATOM 1728 C CA . ASP B 1 101 ? 0.069 29.719 13.227 1 95.94 101 ASP B CA 1
ATOM 1729 C C . ASP B 1 101 ? 0.57 28.781 14.32 1 95.94 101 ASP B C 1
ATOM 1731 O O . ASP B 1 101 ? 1.024 29.234 15.367 1 95.94 101 ASP B O 1
ATOM 1735 N N . ILE B 1 102 ? 0.552 27.453 13.992 1 96.94 102 ILE B N 1
ATOM 1736 C CA . ILE B 1 102 ? 1.003 26.531 15.031 1 96.94 102 ILE B CA 1
ATOM 1737 C C . ILE B 1 102 ? 2.529 26.5 15.07 1 96.94 102 ILE B C 1
ATOM 1739 O O . ILE B 1 102 ? 3.189 26.891 14.109 1 96.94 102 ILE B O 1
ATOM 1743 N N . ASP B 1 103 ? 3.078 26.031 16.234 1 97.12 103 ASP B N 1
ATOM 1744 C CA . ASP B 1 103 ? 4.531 25.938 16.344 1 97.12 103 ASP B CA 1
ATOM 1745 C C . ASP B 1 103 ? 5.016 24.531 15.969 1 97.12 103 ASP B C 1
ATOM 1747 O O . ASP B 1 103 ? 4.211 23.641 15.719 1 97.12 103 ASP B O 1
ATOM 1751 N N . ALA B 1 104 ? 6.316 24.391 15.93 1 97.5 104 ALA B N 1
ATOM 1752 C CA . ALA B 1 104 ? 6.934 23.156 15.477 1 97.5 104 ALA B CA 1
ATOM 1753 C C . ALA B 1 104 ? 6.59 21.984 16.406 1 97.5 104 ALA B C 1
ATOM 1755 O O . ALA B 1 104 ? 6.41 20.859 15.953 1 97.5 104 ALA B O 1
ATOM 1756 N N . ASP B 1 105 ? 6.496 22.219 17.672 1 97.88 105 ASP B N 1
ATOM 1757 C CA . ASP B 1 105 ? 6.18 21.172 18.641 1 97.88 105 ASP B CA 1
ATOM 1758 C C . ASP B 1 105 ? 4.762 20.656 18.438 1 97.88 105 ASP B C 1
ATOM 1760 O O . ASP B 1 105 ? 4.523 19.438 18.516 1 97.88 105 ASP B O 1
ATOM 1764 N N . THR B 1 106 ? 3.889 21.562 18.234 1 98 106 THR B N 1
ATOM 1765 C CA . THR B 1 106 ? 2.504 21.188 17.969 1 98 106 THR B CA 1
ATOM 1766 C C . THR B 1 106 ? 2.404 20.359 16.703 1 98 106 THR B C 1
ATOM 1768 O O . THR B 1 106 ? 1.709 19.344 16.672 1 98 106 THR B O 1
ATOM 1771 N N . LEU B 1 107 ? 3.115 20.797 15.625 1 98.44 107 LEU B N 1
ATOM 1772 C CA . LEU B 1 107 ? 3.115 20.062 14.375 1 98.44 107 LEU B CA 1
ATOM 1773 C C . LEU B 1 107 ? 3.641 18.641 14.586 1 98.44 107 LEU B C 1
ATOM 1775 O O . LEU B 1 107 ? 3.061 17.672 14.086 1 98.44 107 LEU B O 1
ATOM 1779 N N . THR B 1 108 ? 4.715 18.531 15.359 1 98.31 108 THR B N 1
ATOM 1780 C CA . THR B 1 108 ? 5.301 17.234 15.633 1 98.31 108 THR B CA 1
ATOM 1781 C C . THR B 1 108 ? 4.297 16.328 16.344 1 98.31 108 THR B C 1
ATOM 1783 O O . THR B 1 108 ? 4.156 15.148 15.984 1 98.31 108 THR B O 1
ATOM 1786 N N . ARG B 1 109 ? 3.576 16.828 17.281 1 98.12 109 ARG B N 1
ATOM 1787 C CA . ARG B 1 109 ? 2.574 16.047 18.016 1 98.12 109 ARG B CA 1
ATOM 1788 C C . ARG B 1 109 ? 1.45 15.609 17.078 1 98.12 109 ARG B C 1
ATOM 1790 O O . ARG B 1 109 ? 0.997 14.461 17.156 1 98.12 109 ARG B O 1
ATOM 1797 N N . ILE B 1 110 ? 1.013 16.516 16.25 1 98.31 110 ILE B N 1
ATOM 1798 C CA . ILE B 1 110 ? -0.063 16.219 15.312 1 98.31 110 ILE B CA 1
ATOM 1799 C C . ILE B 1 110 ? 0.382 15.109 14.352 1 98.31 110 ILE B C 1
ATOM 1801 O O . ILE B 1 110 ? -0.375 14.18 14.078 1 98.31 110 ILE B O 1
ATOM 1805 N N . VAL B 1 111 ? 1.601 15.18 13.875 1 98.69 111 VAL B N 1
ATOM 1806 C CA . VAL B 1 111 ? 2.137 14.188 12.938 1 98.69 111 VAL B CA 1
ATOM 1807 C C . VAL B 1 111 ? 2.238 12.828 13.633 1 98.69 111 VAL B C 1
ATOM 1809 O O . VAL B 1 111 ? 1.856 11.805 13.055 1 98.69 111 VAL B O 1
ATOM 1812 N N . GLU B 1 112 ? 2.695 12.812 14.891 1 98.44 112 GLU B N 1
ATOM 1813 C CA . GLU B 1 112 ? 2.793 11.562 15.641 1 98.44 112 GLU B CA 1
ATOM 1814 C C . GLU B 1 112 ? 1.414 10.953 15.875 1 98.44 112 GLU B C 1
ATOM 1816 O O . GLU B 1 112 ? 1.234 9.742 15.727 1 98.44 112 GLU B O 1
ATOM 1821 N N . LYS B 1 113 ? 0.495 11.766 16.266 1 97.81 113 LYS B N 1
ATOM 1822 C CA . LYS B 1 113 ? -0.871 11.289 16.453 1 97.81 113 LYS B CA 1
ATOM 1823 C C . LYS B 1 113 ? -1.454 10.758 15.156 1 97.81 113 LYS B C 1
ATOM 1825 O O . LYS B 1 113 ? -2.148 9.734 15.148 1 97.81 113 LYS B O 1
ATOM 1830 N N . THR B 1 114 ? -1.164 11.461 14.023 1 97.88 114 THR B N 1
ATOM 1831 C CA . THR B 1 114 ? -1.66 11.055 12.711 1 97.88 114 THR B CA 1
ATOM 1832 C C . THR B 1 114 ? -1.155 9.656 12.352 1 97.88 114 THR B C 1
ATOM 1834 O O . THR B 1 114 ? -1.882 8.867 11.75 1 97.88 114 THR B O 1
ATOM 1837 N N . HIS B 1 115 ? 0.078 9.367 12.758 1 98.06 115 HIS B N 1
ATOM 1838 C CA . HIS B 1 115 ? 0.678 8.062 12.484 1 98.06 115 HIS B CA 1
ATOM 1839 C C . HIS B 1 115 ? -0.106 6.941 13.156 1 98.06 115 HIS B C 1
ATOM 1841 O O . HIS B 1 115 ? -0.111 5.805 12.68 1 98.06 115 HIS B O 1
ATOM 1847 N N . HIS B 1 116 ? -0.856 7.242 14.211 1 96 116 HIS B N 1
ATOM 1848 C CA . HIS B 1 116 ? -1.645 6.246 14.93 1 96 116 HIS B CA 1
ATOM 1849 C C . HIS B 1 116 ? -3.055 6.145 14.359 1 96 116 HIS B C 1
ATOM 1851 O O . HIS B 1 116 ? -3.762 5.164 14.602 1 96 116 HIS B O 1
ATOM 1857 N N . VAL B 1 117 ? -3.439 7.109 13.625 1 95.94 117 VAL B N 1
ATOM 1858 C CA . VAL B 1 117 ? -4.797 7.176 13.102 1 95.94 117 VAL B CA 1
ATOM 1859 C C . VAL B 1 117 ? -4.824 6.648 11.672 1 95.94 117 VAL B C 1
ATOM 1861 O O . VAL B 1 117 ? -5.82 6.062 11.234 1 95.94 117 VAL B O 1
ATOM 1864 N N . CYS B 1 118 ? -3.809 6.832 10.914 1 96.94 118 CYS B N 1
ATOM 1865 C CA . CYS B 1 118 ? -3.723 6.492 9.5 1 96.94 118 CYS B CA 1
ATOM 1866 C C . CYS B 1 118 ? -3.805 4.984 9.289 1 96.94 118 CYS B C 1
ATOM 1868 O O . CYS B 1 118 ? -2.996 4.234 9.844 1 96.94 118 CYS B O 1
ATOM 1870 N N . PRO B 1 119 ? -4.703 4.52 8.445 1 97.31 119 PRO B N 1
ATOM 1871 C CA . PRO B 1 119 ? -4.859 3.082 8.195 1 97.31 119 PRO B CA 1
ATOM 1872 C C . PRO B 1 119 ? -3.578 2.432 7.68 1 97.31 119 PRO B C 1
ATOM 1874 O O . PRO B 1 119 ? -3.256 1.304 8.062 1 97.31 119 PRO B O 1
ATOM 1877 N N . TYR B 1 120 ? -2.852 3.078 6.773 1 98.44 120 TYR B N 1
ATOM 1878 C CA . TYR B 1 120 ? -1.587 2.549 6.273 1 98.44 120 TYR B CA 1
ATOM 1879 C C . TYR B 1 120 ? -0.589 2.361 7.41 1 98.44 120 TYR B C 1
ATOM 1881 O O . TYR B 1 120 ? 0.093 1.337 7.484 1 98.44 120 TYR B O 1
ATOM 1889 N N . SER B 1 121 ? -0.511 3.4 8.289 1 98.44 121 SER B N 1
ATOM 1890 C CA . SER B 1 121 ? 0.395 3.303 9.43 1 98.44 121 SER B CA 1
ATOM 1891 C C . SER B 1 121 ? 0.029 2.125 10.328 1 98.44 121 SER B C 1
ATOM 1893 O O . SER B 1 121 ? 0.902 1.363 10.75 1 98.44 121 SER B O 1
ATOM 1895 N N . LYS B 1 122 ? -1.2 1.934 10.625 1 97.81 122 LYS B N 1
ATOM 1896 C CA . LYS B 1 122 ? -1.644 0.804 11.438 1 97.81 122 LYS B CA 1
ATOM 1897 C C . LYS B 1 122 ? -1.31 -0.523 10.766 1 97.81 122 LYS B C 1
ATOM 1899 O O . LYS B 1 122 ? -0.912 -1.481 11.43 1 97.81 122 LYS B O 1
ATOM 1904 N N . ALA B 1 123 ? -1.489 -0.543 9.484 1 98.31 123 ALA B N 1
ATOM 1905 C CA . ALA B 1 123 ? -1.287 -1.77 8.719 1 98.31 123 ALA B CA 1
ATOM 1906 C C . ALA B 1 123 ? 0.158 -2.248 8.82 1 98.31 123 ALA B C 1
ATOM 1908 O O . ALA B 1 123 ? 0.423 -3.453 8.797 1 98.31 123 ALA B O 1
ATOM 1909 N N . VAL B 1 124 ? 1.126 -1.308 8.977 1 98.62 124 VAL B N 1
ATOM 1910 C CA . VAL B 1 124 ? 2.52 -1.726 8.859 1 98.62 124 VAL B CA 1
ATOM 1911 C C . VAL B 1 124 ? 3.203 -1.618 10.219 1 98.62 124 VAL B C 1
ATOM 1913 O O . VAL B 1 124 ? 4.414 -1.828 10.336 1 98.62 124 VAL B O 1
ATOM 1916 N N . ALA B 1 125 ? 2.449 -1.283 11.266 1 98.19 125 ALA B N 1
ATOM 1917 C CA . ALA B 1 125 ? 3.006 -1.035 12.586 1 98.19 125 ALA B CA 1
ATOM 1918 C C . ALA B 1 125 ? 3.773 -2.252 13.102 1 98.19 125 ALA B C 1
ATOM 1920 O O . ALA B 1 125 ? 3.256 -3.371 13.086 1 98.19 125 ALA B O 1
ATOM 1921 N N . GLY B 1 126 ? 5.043 -2.025 13.5 1 97.69 126 GLY B N 1
ATOM 1922 C CA . GLY B 1 126 ? 5.859 -3.092 14.062 1 97.69 126 GLY B CA 1
ATOM 1923 C C . GLY B 1 126 ? 6.566 -3.92 13.008 1 97.69 126 GLY B C 1
ATOM 1924 O O . GLY B 1 126 ? 7.461 -4.707 13.32 1 97.69 126 GLY B O 1
ATOM 1925 N N . ASN B 1 127 ? 6.23 -3.777 11.734 1 97.88 127 ASN B N 1
ATOM 1926 C CA . ASN B 1 127 ? 6.805 -4.59 10.672 1 97.88 127 ASN B CA 1
ATOM 1927 C C . ASN B 1 127 ? 7.695 -3.764 9.75 1 97.88 127 ASN B C 1
ATOM 1929 O O . ASN B 1 127 ? 8.625 -4.293 9.141 1 97.88 127 ASN B O 1
ATOM 1933 N N . VAL B 1 128 ? 7.316 -2.482 9.602 1 98.31 128 VAL B N 1
ATOM 1934 C CA . VAL B 1 128 ? 8.062 -1.569 8.742 1 98.31 128 VAL B CA 1
ATOM 1935 C C . VAL B 1 128 ? 8.594 -0.398 9.562 1 98.31 128 VAL B C 1
ATOM 1937 O O . VAL B 1 128 ? 7.832 0.282 10.25 1 98.31 128 VAL B O 1
ATOM 1940 N N . ASP B 1 129 ? 9.852 -0.192 9.508 1 98 129 ASP B N 1
ATOM 1941 C CA . ASP B 1 129 ? 10.445 0.958 10.18 1 98 129 ASP B CA 1
ATOM 1942 C C . ASP B 1 129 ? 10.117 2.256 9.445 1 98 129 ASP B C 1
ATOM 1944 O O . ASP B 1 129 ? 10.672 2.527 8.383 1 98 129 ASP B O 1
ATOM 1948 N N . ILE B 1 130 ? 9.219 3.035 10.008 1 98.62 130 ILE B N 1
ATOM 1949 C CA . ILE B 1 130 ? 8.812 4.32 9.445 1 98.62 130 ILE B CA 1
ATOM 1950 C C . ILE B 1 130 ? 9.273 5.449 10.367 1 98.62 130 ILE B C 1
ATOM 1952 O O . ILE B 1 130 ? 8.82 5.551 11.508 1 98.62 130 ILE B O 1
ATOM 1956 N N . THR B 1 131 ? 10.125 6.281 9.914 1 98.69 131 THR B N 1
ATOM 1957 C CA . THR B 1 131 ? 10.508 7.465 10.672 1 98.69 131 THR B CA 1
ATOM 1958 C C . THR B 1 131 ? 9.617 8.648 10.305 1 98.69 131 THR B C 1
ATOM 1960 O O . THR B 1 131 ? 9.148 8.758 9.172 1 98.69 131 THR B O 1
ATOM 1963 N N . LEU B 1 132 ? 9.391 9.5 11.305 1 98.81 132 LEU B N 1
ATOM 1964 C CA . LEU B 1 132 ? 8.555 10.672 11.094 1 98.81 132 LEU B CA 1
ATOM 1965 C C . LEU B 1 132 ? 9.367 11.953 11.242 1 98.81 132 LEU B C 1
ATOM 1967 O O . LEU B 1 132 ? 10.234 12.047 12.117 1 98.81 132 LEU B O 1
ATOM 1971 N N . SER B 1 133 ? 9.094 12.867 10.391 1 98.75 133 SER B N 1
ATOM 1972 C CA . SER B 1 133 ? 9.633 14.219 10.508 1 98.75 133 SER B CA 1
ATOM 1973 C C . SER B 1 133 ? 8.641 15.25 9.992 1 98.75 133 SER B C 1
ATOM 1975 O O . SER B 1 133 ? 7.668 14.906 9.312 1 98.75 133 SER B O 1
ATOM 1977 N N . SER B 1 134 ? 8.852 16.516 10.422 1 98.69 134 SER B N 1
ATOM 1978 C CA . SER B 1 134 ? 7.957 17.578 10 1 98.69 134 SER B CA 1
ATOM 1979 C C . SER B 1 134 ? 8.656 18.938 10.039 1 98.69 134 SER B C 1
ATOM 1981 O O . SER B 1 134 ? 9.672 19.094 10.719 1 98.69 134 SER B O 1
ATOM 1983 N N . GLU B 1 135 ? 8.148 19.828 9.297 1 98.56 135 GLU B N 1
ATOM 1984 C CA . GLU B 1 135 ? 8.656 21.203 9.32 1 98.56 135 GLU B CA 1
ATOM 1985 C C . GLU B 1 135 ? 7.562 22.203 8.953 1 98.56 135 GLU B C 1
ATOM 1987 O O . GLU B 1 135 ? 6.582 21.844 8.289 1 98.56 135 GLU B O 1
ATOM 1992 N N . ILE B 1 136 ? 7.758 23.422 9.391 1 98.25 136 ILE B N 1
ATOM 1993 C CA . ILE B 1 136 ? 6.895 24.531 9.008 1 98.25 136 ILE B CA 1
ATOM 1994 C C . ILE B 1 136 ? 7.598 25.391 7.973 1 98.25 136 ILE B C 1
ATOM 1996 O O . ILE B 1 136 ? 8.789 25.688 8.109 1 98.25 136 ILE B O 1
ATOM 2000 N N . GLN B 1 137 ? 6.938 25.688 6.992 1 96.81 137 GLN B N 1
ATOM 2001 C CA . GLN B 1 137 ? 7.449 26.562 5.953 1 96.81 137 GLN B CA 1
ATOM 2002 C C . GLN B 1 137 ? 6.531 27.766 5.758 1 96.81 137 GLN B C 1
ATOM 2004 O O . GLN B 1 137 ? 5.309 27.656 5.859 1 96.81 137 GLN B O 1
#

Secondary structure (DSSP, 8-state):
-EEEEEEEEEEESGGGSEEEESSSS-EEEB--TT---SSB-HHHHHHHHHHHHHHHHHHHHHHHHT---EEEEEEEEEEEEETTTEEEEEEEEEEEEES----HHHHHHHHHHHHHH-HHHHHHTTTSEEEEEEEE-/-EEEEEEEEEEESGGGSEEEESSSS-EEEB--TT---SSB-HHHHHHHHHHHHHHHHHHHHHHHHT---EEEEEEEEEEEEETTTEEEEEEEEEEEEES----HHHHHHHHHHHHHH-HHHHHHTTTSEEEEEEEE-

Radius of gyration: 18.42 Å; Cα contacts (8 Å, |Δi|>4): 680; chains: 2; bounding box: 40×60×37 Å

Nearest PDB structures (foldseek):
  6mjn-assembly2_C  TM=9.245E-01  e=5.538E-14  Legionella pneumophila
  9k1j-assembly1_B  TM=9.282E-01  e=1.059E-13  Acinetobacter baumannii
  9jx6-assembly2_D  TM=9.058E-01  e=4.409E-13  Acinetobacter baumannii
  9jxc-assembly2_C  TM=8.965E-01  e=1.024E-12  Acinetobacter baumannii
  6uhw-assembly1_B  TM=7.646E-01  e=4.541E-10  Burkholderia pseudomallei 1710b